Protein AF-A0A7D9L9E9-F1 (afdb_monomer_lite)

Organism: Paramuricea clavata (NCBI:txid317549)

pLDDT: mean 71.57, std 21.36, range [21.66, 96.88]

Secondary structure (DSSP, 8-state):
------HHHHHHHHHHHHHS--S--S--SSSHHHHTTTS--S-HHHHHHHTT----TT--SSS-HHHHHHHHHHHHHHHHHHHHHHHHHHHS-THHHHHHHHT-S-EEEEEEE-SS--B-TT-EEEEEPP---TTEEEPTT--EEEEEEEES-TTEEEPSSHHHHT-SEEEEEETTEEEEEESSHHHHHHHHHTTS-HHHHHTTTTTT---HHHHHHHTT-TT----HHHHHHHHHHTTEEEEE--HHHHTT--B-TTT-SSPEEEEEEPPPHHHHEEE-TT-----EEEEEEEEEEEEEE-HHHHHHHHHHHHS------------------TT------------S----------PPPTT--

Structure (mmCIF, N/CA/C/O backbone):
data_AF-A0A7D9L9E9-F1
#
_entry.id   AF-A0A7D9L9E9-F1
#
loop_
_atom_site.group_PDB
_atom_site.id
_atom_site.type_symbol
_atom_site.label_atom_id
_atom_site.label_alt_id
_atom_site.label_comp_id
_atom_site.label_asym_id
_atom_site.label_entity_id
_atom_site.label_seq_id
_atom_site.pdbx_PDB_ins_code
_atom_site.Cartn_x
_atom_site.Cartn_y
_atom_site.Cartn_z
_atom_site.occupancy
_atom_site.B_iso_or_equiv
_atom_site.auth_seq_id
_atom_site.auth_comp_id
_atom_site.auth_asym_id
_atom_site.auth_atom_id
_atom_site.pdbx_PDB_model_num
ATOM 1 N N . LEU A 1 1 ? -0.173 -15.122 -20.958 1.00 22.83 1 LEU A N 1
ATOM 2 C CA . LEU A 1 1 ? -1.424 -15.001 -21.735 1.00 22.83 1 LEU A CA 1
ATOM 3 C C . LEU A 1 1 ? -1.889 -13.559 -21.609 1.00 22.83 1 LEU A C 1
ATOM 5 O O . LEU A 1 1 ? -2.293 -13.170 -20.525 1.00 22.83 1 LEU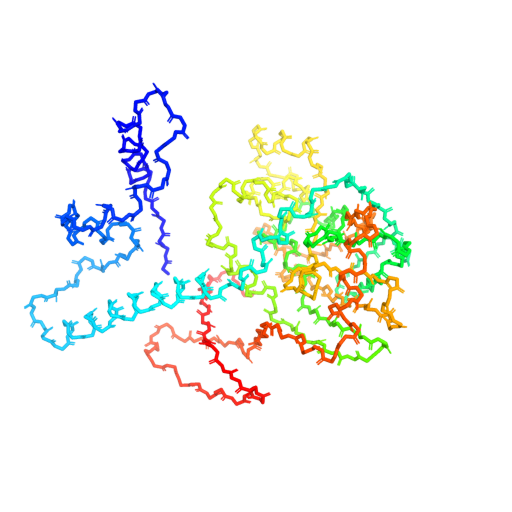 A O 1
ATOM 9 N N . ASN A 1 2 ? -1.720 -12.753 -22.660 1.00 21.66 2 ASN A N 1
ATOM 10 C CA . ASN A 1 2 ? -2.318 -11.419 -22.719 1.00 21.66 2 ASN A CA 1
ATOM 11 C C . ASN A 1 2 ? -3.727 -11.590 -23.271 1.00 21.66 2 ASN A C 1
ATOM 13 O O . ASN A 1 2 ? -3.889 -11.818 -24.467 1.00 21.66 2 ASN A O 1
ATOM 17 N N . ILE A 1 3 ? -4.718 -11.527 -22.392 1.00 27.08 3 ILE A N 1
ATOM 18 C CA . ILE A 1 3 ? -6.115 -11.401 -22.784 1.00 27.08 3 ILE A CA 1
ATOM 19 C C . ILE A 1 3 ? -6.435 -9.920 -22.623 1.00 27.08 3 ILE A C 1
ATOM 21 O O . ILE A 1 3 ? -6.492 -9.401 -21.513 1.00 27.08 3 ILE A O 1
ATOM 25 N N . THR A 1 4 ? -6.558 -9.216 -23.740 1.00 29.12 4 THR A N 1
ATOM 26 C CA . THR A 1 4 ? -7.035 -7.833 -23.764 1.00 29.12 4 THR A CA 1
ATOM 27 C C . THR A 1 4 ? -8.226 -7.817 -24.713 1.00 29.12 4 THR A C 1
ATOM 29 O O . THR A 1 4 ? -8.035 -8.131 -25.891 1.00 29.12 4 THR A O 1
ATOM 32 N N . PRO A 1 5 ? -9.450 -7.525 -24.238 1.00 32.69 5 PRO A N 1
ATOM 33 C CA . PRO A 1 5 ? -10.598 -7.351 -25.117 1.00 32.69 5 PRO A CA 1
ATOM 34 C C . PRO A 1 5 ? -10.283 -6.252 -26.132 1.00 32.69 5 PRO A C 1
ATOM 36 O O . PRO A 1 5 ? -9.789 -5.186 -25.762 1.00 32.69 5 PRO A O 1
ATOM 39 N N . THR A 1 6 ? -10.522 -6.515 -27.414 1.00 38.59 6 THR A N 1
ATOM 40 C CA . THR A 1 6 ? -10.334 -5.506 -28.458 1.00 38.59 6 THR A CA 1
ATOM 41 C C . THR A 1 6 ? -11.375 -4.395 -28.293 1.00 38.59 6 THR A C 1
ATOM 43 O O . THR A 1 6 ? -12.481 -4.623 -27.802 1.00 38.59 6 THR A O 1
ATOM 46 N N . GLU A 1 7 ? -11.044 -3.180 -28.731 1.00 40.66 7 GLU A N 1
ATOM 47 C CA . GLU A 1 7 ? -11.972 -2.035 -28.724 1.00 40.66 7 GLU A CA 1
ATOM 48 C C . GLU A 1 7 ? -13.270 -2.313 -29.506 1.00 40.66 7 GLU A C 1
ATOM 50 O O . GLU A 1 7 ? -14.323 -1.754 -29.216 1.00 40.66 7 GLU A O 1
ATOM 55 N N . GLU A 1 8 ? -13.233 -3.240 -30.463 1.00 40.47 8 GLU A N 1
ATOM 56 C CA . GLU A 1 8 ? -14.412 -3.702 -31.197 1.00 40.47 8 GLU A CA 1
ATOM 57 C C . GLU A 1 8 ? -15.397 -4.477 -30.299 1.00 40.47 8 GLU A C 1
ATOM 59 O O . GLU A 1 8 ? -16.605 -4.257 -30.382 1.00 40.47 8 GLU A O 1
ATOM 64 N N . HIS A 1 9 ? -14.899 -5.302 -29.369 1.00 40.25 9 HIS A N 1
ATOM 65 C CA . HIS A 1 9 ? -15.736 -6.026 -28.403 1.00 40.25 9 HIS A CA 1
ATOM 66 C C . HIS A 1 9 ? -16.359 -5.083 -27.364 1.00 40.25 9 HIS A C 1
ATOM 68 O O . HIS A 1 9 ? -17.524 -5.244 -26.999 1.00 40.25 9 HIS A O 1
ATOM 74 N N . LYS A 1 10 ? -15.617 -4.053 -26.939 1.00 41.09 10 LYS A N 1
ATOM 75 C CA . LYS A 1 10 ? -16.110 -3.035 -25.998 1.00 41.09 10 LYS A CA 1
ATOM 76 C C . LYS A 1 10 ? -17.219 -2.174 -26.609 1.00 41.09 10 LYS A C 1
ATOM 78 O O . LYS A 1 10 ? -18.253 -1.970 -25.980 1.00 41.09 10 LYS A O 1
ATOM 83 N N . ASN A 1 11 ? -17.043 -1.723 -27.852 1.00 41.34 11 ASN A N 1
ATOM 84 C CA . ASN A 1 11 ? -18.038 -0.893 -28.537 1.00 41.34 11 ASN A CA 1
ATOM 85 C C . ASN A 1 11 ? -19.335 -1.658 -28.839 1.00 41.34 11 ASN A C 1
ATOM 87 O O . ASN A 1 11 ? -20.419 -1.083 -28.772 1.00 41.34 11 ASN A O 1
ATOM 91 N N . LYS A 1 12 ? -19.242 -2.969 -29.096 1.00 41.38 12 LYS A N 1
ATOM 92 C CA . LYS A 1 12 ? -20.415 -3.829 -29.287 1.00 41.38 12 LYS A CA 1
ATOM 93 C C . LYS A 1 12 ? -21.208 -4.004 -27.986 1.00 41.38 12 LYS A C 1
ATOM 95 O O . LYS A 1 12 ? -22.426 -3.865 -28.006 1.00 41.38 12 LYS A O 1
ATOM 100 N N . PHE A 1 13 ? -20.527 -4.203 -26.853 1.00 36.38 13 PHE A N 1
ATOM 101 C CA . PHE A 1 13 ? -21.163 -4.275 -25.531 1.00 36.38 13 PHE A CA 1
ATOM 102 C C . PHE A 1 13 ? -21.892 -2.973 -25.160 1.00 36.38 13 PHE A C 1
ATOM 104 O O . PHE A 1 13 ? -23.037 -3.012 -24.725 1.00 36.38 13 PHE A O 1
ATOM 111 N N . ILE A 1 14 ? -21.268 -1.816 -25.406 1.00 39.66 14 ILE A N 1
ATOM 112 C CA . ILE A 1 14 ? -21.875 -0.503 -25.136 1.00 39.66 14 ILE A CA 1
ATOM 113 C C . ILE A 1 14 ? -23.108 -0.269 -26.022 1.00 39.66 14 ILE A C 1
ATOM 115 O O . ILE A 1 14 ? -24.147 0.133 -25.508 1.00 39.66 14 ILE A O 1
ATOM 119 N N . SER A 1 15 ? -23.050 -0.616 -27.316 1.00 39.88 15 SER A N 1
ATOM 120 C CA . SER A 1 15 ? -24.204 -0.462 -28.220 1.00 39.88 15 SER A CA 1
ATOM 121 C C . SER A 1 15 ? -25.424 -1.302 -27.816 1.00 39.88 15 SER A C 1
ATOM 123 O O . SER A 1 15 ? -26.553 -0.857 -27.981 1.00 39.88 15 SER A O 1
ATOM 125 N N . ILE A 1 16 ? -25.198 -2.483 -27.227 1.00 39.06 16 ILE A N 1
ATOM 126 C CA . ILE A 1 16 ? -26.263 -3.387 -26.763 1.00 39.06 16 ILE A CA 1
ATOM 127 C C . ILE A 1 16 ? -26.924 -2.848 -25.487 1.00 39.06 16 ILE A C 1
ATOM 129 O O . ILE A 1 16 ? -28.130 -2.980 -25.308 1.00 39.06 16 ILE A O 1
ATOM 133 N N . VAL A 1 17 ? -26.147 -2.211 -24.608 1.00 36.44 17 VAL A N 1
ATOM 134 C CA . VAL A 1 17 ? -26.660 -1.600 -23.372 1.00 36.44 17 VAL A CA 1
ATOM 135 C C . VAL A 1 17 ? -27.418 -0.298 -23.661 1.00 36.44 17 VAL A C 1
ATOM 137 O O . VAL A 1 17 ? -28.376 0.021 -22.961 1.00 36.44 17 VAL A O 1
ATOM 140 N N . GLU A 1 18 ? -27.024 0.445 -24.696 1.00 36.78 18 GLU A N 1
ATOM 141 C CA . GLU A 1 18 ? -27.643 1.726 -25.057 1.00 36.78 18 GLU A CA 1
ATOM 142 C C . GLU A 1 18 ? -28.913 1.584 -25.924 1.00 36.78 18 GLU A C 1
ATOM 144 O O . GLU A 1 18 ? -29.765 2.471 -25.875 1.00 36.78 18 GLU A O 1
ATOM 149 N N . GLU A 1 19 ? -29.100 0.484 -26.669 1.00 38.19 19 GLU A N 1
ATOM 150 C CA . GLU A 1 19 ? -30.317 0.262 -27.479 1.00 38.19 19 GLU A CA 1
ATOM 151 C C . GLU A 1 19 ? -31.561 -0.175 -26.671 1.00 38.19 19 GLU A C 1
ATOM 153 O O . GLU A 1 19 ? -32.677 0.007 -27.160 1.00 38.19 19 GLU A O 1
ATOM 158 N N . GLU A 1 20 ? -31.424 -0.688 -25.438 1.00 40.06 20 GLU A N 1
ATOM 159 C CA . GLU A 1 20 ? -32.556 -1.259 -24.671 1.00 40.06 20 GLU A CA 1
ATOM 160 C C . GLU A 1 20 ? -32.952 -0.513 -23.380 1.00 40.06 20 GLU A C 1
ATOM 162 O O . GLU A 1 20 ? -33.789 -1.000 -22.619 1.00 40.06 20 GLU A O 1
ATOM 167 N N . ILE A 1 21 ? -32.445 0.702 -23.136 1.00 35.12 21 ILE A N 1
ATOM 168 C CA . ILE A 1 21 ? -32.918 1.549 -22.025 1.00 35.12 21 ILE A CA 1
ATOM 169 C C . ILE A 1 21 ? -33.761 2.703 -22.593 1.00 35.12 21 ILE A C 1
ATOM 171 O O . ILE A 1 21 ? -33.203 3.730 -22.982 1.00 35.12 21 ILE A O 1
ATOM 175 N N . PRO A 1 22 ? -35.107 2.611 -22.637 1.00 33.09 22 PRO A N 1
ATOM 176 C CA . PRO A 1 22 ? -35.915 3.782 -22.922 1.00 33.09 22 PRO A CA 1
ATOM 177 C C . PRO A 1 22 ? -35.809 4.747 -21.740 1.00 33.09 22 PRO A C 1
ATOM 179 O O . PRO A 1 22 ? -36.008 4.367 -20.584 1.00 33.09 22 PRO A O 1
ATOM 182 N N . GLU A 1 23 ? -35.509 6.010 -22.037 1.00 43.69 23 GLU A N 1
ATOM 183 C CA . GLU A 1 23 ? -35.451 7.082 -21.049 1.00 43.69 23 GLU A CA 1
ATOM 184 C C . GLU A 1 23 ? -36.744 7.146 -20.216 1.00 43.69 23 GLU A C 1
ATOM 186 O O . GLU A 1 23 ? -37.818 7.498 -20.706 1.00 43.69 23 GLU A O 1
ATOM 191 N N . GLY A 1 24 ? -36.604 6.864 -18.918 1.00 39.44 24 GLY A N 1
ATOM 192 C CA . GLY A 1 24 ? -37.518 7.328 -17.879 1.00 39.44 24 GLY A CA 1
ATOM 193 C C . GLY A 1 24 ? -38.499 6.301 -17.314 1.00 39.44 24 GLY A C 1
ATOM 194 O O . GLY A 1 24 ? -39.686 6.376 -17.610 1.00 39.44 24 GLY A O 1
ATOM 195 N N . ASN A 1 25 ? -38.049 5.458 -16.373 1.00 31.67 25 ASN A N 1
ATOM 196 C CA . ASN A 1 25 ? -38.798 5.162 -15.136 1.00 31.67 25 ASN A CA 1
ATOM 197 C C . ASN A 1 25 ? -37.912 4.418 -14.101 1.00 31.67 25 ASN A C 1
ATOM 199 O O . ASN A 1 25 ? -37.364 3.379 -14.454 1.00 31.67 25 ASN A O 1
ATOM 203 N N . PRO A 1 26 ? -37.776 4.848 -12.828 1.00 35.62 26 PRO A N 1
ATOM 204 C CA . PRO A 1 26 ? -36.846 4.226 -11.876 1.00 35.62 26 PRO A CA 1
ATOM 205 C C . PRO A 1 26 ? -37.403 3.019 -11.088 1.00 35.62 26 PRO A C 1
ATOM 207 O O . PRO A 1 26 ? -36.856 2.696 -10.039 1.00 35.62 26 PRO A O 1
ATOM 210 N N . SER A 1 27 ? -38.484 2.352 -11.519 1.00 34.00 27 SER A N 1
ATOM 211 C CA . SER A 1 27 ? -39.157 1.330 -10.684 1.00 34.00 27 SER A CA 1
ATOM 212 C C . SER A 1 27 ? -39.202 -0.101 -11.244 1.00 34.00 27 SER A C 1
ATOM 214 O O . SER A 1 27 ? -40.107 -0.848 -10.884 1.00 34.00 27 SER A O 1
ATOM 216 N N . ILE A 1 28 ? -38.267 -0.506 -12.107 1.00 32.09 28 ILE A N 1
ATOM 217 C CA . ILE A 1 28 ? -38.209 -1.887 -12.641 1.00 32.09 28 ILE A CA 1
ATOM 218 C C . ILE A 1 28 ? -36.830 -2.512 -12.364 1.00 32.09 28 ILE A C 1
ATOM 220 O O . ILE A 1 28 ? -36.206 -3.084 -13.246 1.00 32.09 28 ILE A O 1
ATOM 224 N N . HIS A 1 29 ? -36.309 -2.363 -11.143 1.00 35.66 29 HIS A N 1
ATOM 225 C CA . HIS A 1 29 ? -35.020 -2.968 -10.774 1.00 35.66 29 HIS A CA 1
ATOM 226 C C . HIS A 1 29 ? -35.124 -4.354 -10.122 1.00 35.66 29 HIS A C 1
ATOM 228 O O . HIS A 1 29 ? -34.104 -5.031 -10.042 1.00 35.66 29 HIS A O 1
ATOM 234 N N . ASP A 1 30 ? -36.326 -4.811 -9.758 1.00 33.22 30 ASP A N 1
ATOM 235 C CA . ASP A 1 30 ? -36.494 -6.092 -9.052 1.00 33.22 30 ASP A CA 1
ATOM 236 C C . ASP A 1 30 ? -36.901 -7.275 -9.951 1.00 33.22 30 ASP A C 1
ATOM 238 O O . ASP A 1 30 ? -36.795 -8.412 -9.510 1.00 33.22 30 ASP A O 1
ATOM 242 N N . ASP A 1 31 ? -37.277 -7.052 -11.217 1.00 32.47 31 ASP A N 1
ATOM 243 C CA . ASP A 1 31 ? -37.756 -8.131 -12.111 1.00 32.47 31 ASP A CA 1
ATOM 244 C C . ASP A 1 31 ? -36.809 -8.457 -13.289 1.00 32.47 31 ASP A C 1
ATOM 246 O O . ASP A 1 31 ? -37.092 -9.350 -14.082 1.00 32.47 31 ASP A O 1
ATOM 250 N N . ILE A 1 32 ? -35.661 -7.777 -13.430 1.00 32.59 32 ILE A N 1
ATOM 251 C CA . ILE A 1 32 ? -34.738 -8.005 -14.567 1.00 32.59 32 ILE A CA 1
ATOM 252 C C . ILE A 1 32 ? -33.708 -9.115 -14.275 1.00 32.59 32 ILE A C 1
ATOM 254 O O . ILE A 1 32 ? -33.142 -9.683 -15.207 1.00 32.59 32 ILE A O 1
ATOM 258 N N . SER A 1 33 ? -33.465 -9.481 -13.010 1.00 37.69 33 SER A N 1
ATOM 259 C CA . SER A 1 33 ? -32.403 -10.448 -12.678 1.00 37.69 33 SER A CA 1
ATOM 260 C C . SER A 1 33 ? -32.780 -11.913 -12.939 1.00 37.69 33 SER A C 1
ATOM 262 O O . SER A 1 33 ? -31.889 -12.705 -13.248 1.00 37.69 33 SER A O 1
ATOM 264 N N . ASP A 1 34 ? -34.069 -12.267 -12.895 1.00 31.95 34 ASP A N 1
ATOM 265 C CA . ASP A 1 34 ? -34.524 -13.657 -13.064 1.00 31.95 34 ASP A CA 1
ATOM 266 C C . ASP A 1 34 ? -34.858 -14.028 -14.526 1.00 31.95 34 ASP A C 1
ATOM 268 O O . ASP A 1 34 ? -34.713 -15.192 -14.912 1.00 31.95 34 ASP A O 1
ATOM 272 N N . ASP A 1 35 ? -35.217 -13.058 -15.375 1.00 31.83 35 ASP A N 1
ATOM 273 C CA . ASP A 1 35 ? -35.572 -13.309 -16.784 1.00 31.83 35 ASP A CA 1
ATOM 274 C C . ASP A 1 35 ? -34.375 -13.220 -17.755 1.00 31.83 35 ASP A C 1
ATOM 276 O O . ASP A 1 35 ? -34.460 -13.688 -18.893 1.00 31.83 35 ASP A O 1
ATOM 280 N N . PHE A 1 36 ? -33.221 -12.693 -17.320 1.00 33.38 36 PHE A N 1
ATOM 281 C CA . PHE A 1 36 ? -32.058 -12.466 -18.195 1.00 33.38 36 PHE A CA 1
ATOM 282 C C . PHE A 1 36 ? -31.354 -13.756 -18.663 1.00 33.38 36 PHE A C 1
ATOM 284 O O . PHE A 1 36 ? -30.672 -13.747 -19.686 1.00 33.38 36 PHE A O 1
ATOM 291 N N . TYR A 1 37 ? -31.525 -14.876 -17.948 1.00 38.75 37 TYR A N 1
ATOM 292 C CA . TYR A 1 37 ? -30.784 -16.123 -18.210 1.00 38.75 37 TYR A CA 1
ATOM 293 C C . TYR A 1 37 ? -31.657 -17.333 -18.565 1.00 38.75 37 TYR A C 1
ATOM 295 O O . TYR A 1 37 ? -31.124 -18.408 -18.846 1.00 38.75 37 TYR A O 1
ATOM 303 N N . ARG A 1 38 ? -32.991 -17.195 -18.559 1.00 31.75 38 ARG A N 1
ATOM 304 C CA . ARG A 1 38 ? -33.901 -18.341 -18.733 1.00 31.75 38 ARG A CA 1
ATOM 305 C C . ARG A 1 38 ? -34.268 -18.651 -20.183 1.00 31.75 38 ARG A C 1
ATOM 307 O O . ARG A 1 38 ? -34.546 -19.808 -20.493 1.00 31.75 38 ARG A O 1
ATOM 314 N N . ASP A 1 39 ? -34.197 -17.664 -21.067 1.00 31.22 39 ASP A N 1
ATOM 315 C CA . ASP A 1 39 ? -34.372 -17.863 -22.503 1.00 31.22 39 ASP A CA 1
ATOM 316 C C . ASP A 1 39 ? -32.993 -17.891 -23.159 1.00 31.22 39 ASP A C 1
ATOM 318 O O . ASP A 1 39 ? -32.276 -16.899 -23.096 1.00 31.22 39 ASP A O 1
ATOM 322 N N . GLY A 1 40 ? -32.608 -19.017 -23.770 1.00 37.94 40 GLY A N 1
ATOM 323 C CA . GLY A 1 40 ? -31.307 -19.246 -24.418 1.00 37.94 40 GLY A CA 1
ATOM 324 C C . GLY A 1 40 ? -30.972 -18.261 -25.547 1.00 37.94 40 GLY A C 1
ATOM 325 O O . GLY A 1 40 ? -31.017 -18.615 -26.722 1.00 37.94 40 GLY A O 1
ATOM 326 N N . LYS A 1 41 ? -30.638 -17.023 -25.176 1.00 36.53 41 LYS A N 1
ATOM 327 C CA . LYS A 1 41 ? -30.406 -15.875 -26.060 1.00 36.53 41 LYS A CA 1
ATOM 328 C C . LYS A 1 41 ? -28.932 -15.615 -26.366 1.00 36.53 41 LYS A C 1
ATOM 330 O O . LYS A 1 41 ? -28.651 -14.723 -27.155 1.00 36.53 41 LYS A O 1
ATOM 335 N N . PHE A 1 42 ? -28.019 -16.409 -25.807 1.00 35.22 42 PHE A N 1
ATOM 336 C CA . PHE A 1 42 ? -26.603 -16.383 -26.165 1.00 35.22 42 PHE A CA 1
ATOM 337 C C . PHE A 1 42 ? -26.173 -17.743 -26.704 1.00 35.22 42 PHE A C 1
ATOM 339 O O . PHE A 1 42 ? -26.426 -18.789 -26.105 1.00 35.22 42 PHE A O 1
ATOM 346 N N . THR A 1 43 ? -25.522 -17.723 -27.857 1.00 41.50 43 THR A N 1
ATOM 347 C CA . THR A 1 43 ? -24.843 -18.875 -28.436 1.00 41.50 43 THR A CA 1
ATOM 348 C C . THR A 1 43 ? -23.520 -19.123 -27.709 1.00 41.50 43 THR A C 1
ATOM 350 O O . THR A 1 43 ? -22.903 -18.210 -27.162 1.00 41.50 43 THR A O 1
ATOM 353 N N . GLU A 1 44 ? -23.041 -20.368 -27.727 1.00 40.06 44 GLU A N 1
ATOM 354 C CA . GLU A 1 44 ? -21.765 -20.776 -27.116 1.00 40.06 44 GLU A CA 1
ATOM 355 C C . GLU A 1 44 ? -20.579 -19.896 -27.566 1.00 40.06 44 GLU A C 1
ATOM 357 O O . GLU A 1 44 ? -19.638 -19.657 -26.813 1.00 40.06 44 GLU A O 1
ATOM 362 N N . GLN A 1 45 ? -20.645 -19.353 -28.784 1.00 41.34 45 GLN A N 1
ATOM 363 C CA . GLN A 1 45 ? -19.639 -18.457 -29.344 1.00 41.34 45 GLN A CA 1
ATOM 364 C C . GLN A 1 45 ? -19.645 -17.056 -28.707 1.00 41.34 45 GLN A C 1
ATOM 366 O O . GLN A 1 45 ? -18.582 -16.469 -28.527 1.00 41.34 45 GLN A O 1
ATOM 371 N N . GLU A 1 46 ? -20.806 -16.549 -28.296 1.00 41.22 46 GLU A N 1
ATOM 372 C CA . GLU A 1 46 ? -20.947 -15.236 -27.650 1.00 41.22 46 GLU A CA 1
ATOM 373 C C . GLU A 1 46 ? -20.464 -15.268 -26.196 1.00 41.22 46 GLU A C 1
ATOM 375 O O . GLU A 1 46 ? -19.848 -14.318 -25.718 1.00 41.22 46 GLU A O 1
ATOM 380 N N . VAL A 1 47 ? -20.637 -16.406 -25.517 1.00 40.91 47 VAL A N 1
ATOM 381 C CA . VAL A 1 47 ? -20.050 -16.638 -24.190 1.00 40.91 47 VAL A CA 1
ATOM 382 C C . VAL A 1 47 ? -18.522 -16.747 -24.291 1.00 40.91 47 VAL A C 1
ATOM 384 O O . VAL A 1 47 ? -17.810 -16.126 -23.504 1.00 40.91 47 VAL A O 1
ATOM 387 N N . ARG A 1 48 ? -17.988 -17.448 -25.305 1.00 40.72 48 ARG A N 1
ATOM 388 C CA . ARG A 1 48 ? -16.533 -17.567 -25.553 1.00 40.72 48 ARG A CA 1
ATOM 389 C C . ARG A 1 48 ? -15.843 -16.212 -25.766 1.00 40.72 48 ARG A C 1
ATOM 391 O O . ARG A 1 48 ? -14.703 -16.040 -25.334 1.00 40.72 48 ARG A O 1
ATOM 398 N N . GLU A 1 49 ? -16.521 -15.254 -26.396 1.00 42.34 49 GLU A N 1
ATOM 399 C CA . GLU A 1 49 ? -16.007 -13.893 -26.600 1.00 42.34 49 GLU A CA 1
ATOM 400 C C . GLU A 1 49 ? -16.041 -13.044 -25.315 1.00 42.34 49 GLU A C 1
ATOM 402 O O . GLU A 1 49 ? -15.139 -12.231 -25.101 1.00 42.34 49 GLU A O 1
ATOM 407 N N . LEU A 1 50 ? -17.013 -13.270 -24.421 1.00 36.91 50 LEU A N 1
ATOM 408 C CA . LEU A 1 50 ? -17.181 -12.507 -23.177 1.00 36.91 50 LEU A CA 1
ATOM 409 C C . LEU A 1 50 ? -16.153 -12.849 -22.085 1.00 36.91 50 LEU A C 1
ATOM 411 O O . LEU A 1 50 ? -15.717 -11.958 -21.361 1.00 36.91 50 LEU A O 1
ATOM 415 N N . VAL A 1 51 ? -15.741 -14.117 -21.963 1.00 37.19 51 VAL A N 1
ATOM 416 C CA . VAL A 1 51 ? -14.808 -14.566 -20.900 1.00 37.19 51 VAL A CA 1
ATOM 417 C C . VAL A 1 51 ? -13.331 -14.442 -21.319 1.00 37.19 51 VAL A C 1
ATOM 419 O O . VAL A 1 51 ? -12.419 -14.773 -20.565 1.00 37.19 51 VAL A O 1
ATOM 422 N N . GLY A 1 52 ? -13.053 -13.955 -22.534 1.00 35.88 52 GLY A N 1
ATOM 423 C CA . GLY A 1 52 ? -11.689 -13.683 -22.999 1.00 35.88 52 GLY A CA 1
ATOM 424 C C . GLY A 1 52 ? -10.797 -14.923 -23.165 1.00 35.88 52 GLY A C 1
ATOM 425 O O . GLY A 1 52 ? -9.584 -14.792 -23.338 1.00 35.88 52 GLY A O 1
ATOM 426 N N . ILE A 1 53 ? -11.358 -16.134 -23.157 1.00 37.38 53 ILE A N 1
ATOM 427 C CA . ILE A 1 53 ? -10.593 -17.361 -23.392 1.00 37.38 53 ILE A CA 1
ATOM 428 C C . ILE A 1 53 ? -10.248 -17.430 -24.881 1.00 37.38 53 ILE A C 1
ATOM 430 O O . ILE A 1 53 ? -11.056 -17.828 -25.716 1.00 37.38 53 ILE A O 1
ATOM 434 N N . THR A 1 54 ? -9.021 -17.049 -25.237 1.00 37.38 54 THR A N 1
ATOM 435 C CA . THR A 1 54 ? -8.520 -17.269 -26.597 1.00 37.38 54 THR A CA 1
ATOM 436 C C . THR A 1 54 ? -8.041 -18.710 -26.707 1.00 37.38 54 THR A C 1
ATOM 438 O O . THR A 1 54 ? -6.924 -19.046 -26.312 1.00 37.38 54 THR A O 1
ATOM 441 N N . VAL A 1 55 ? -8.898 -19.578 -27.236 1.00 38.97 55 VAL A N 1
ATOM 442 C CA . VAL A 1 55 ? -8.480 -20.910 -27.673 1.00 38.97 55 VAL A CA 1
ATOM 443 C C . VAL A 1 55 ? -7.535 -20.727 -28.878 1.00 38.97 55 VAL A C 1
ATOM 445 O O . VAL A 1 55 ? -7.867 -19.956 -29.785 1.00 38.97 55 VAL A O 1
ATOM 448 N N . PRO A 1 56 ? -6.340 -21.353 -28.909 1.00 37.41 56 PRO A N 1
ATOM 449 C CA . PRO A 1 56 ? -5.430 -21.249 -30.049 1.00 37.41 56 PRO A CA 1
ATOM 450 C C . PRO A 1 56 ? -6.150 -21.586 -31.362 1.00 37.41 56 PRO A C 1
ATOM 452 O O . PRO A 1 56 ? -6.943 -22.520 -31.403 1.00 37.41 56 PRO A O 1
ATOM 455 N N . LYS A 1 57 ? -5.856 -20.869 -32.455 1.00 40.75 57 LYS A N 1
ATOM 456 C CA . LYS A 1 57 ? -6.481 -21.117 -33.775 1.00 40.75 57 LYS A CA 1
ATOM 457 C C . LYS A 1 57 ? -6.269 -22.542 -34.311 1.00 40.75 57 LYS A C 1
ATOM 459 O O . LYS A 1 57 ? -6.989 -22.959 -35.210 1.00 40.75 57 LYS A O 1
ATOM 464 N N . ASP A 1 58 ? -5.322 -23.269 -33.727 1.00 41.97 58 ASP A N 1
ATOM 465 C CA . ASP A 1 58 ? -4.931 -24.624 -34.109 1.00 41.97 58 ASP A CA 1
ATOM 466 C C . ASP A 1 58 ? -5.520 -25.687 -33.155 1.00 41.97 58 ASP A C 1
ATOM 468 O O . ASP A 1 58 ? -5.144 -26.859 -33.202 1.00 41.97 58 ASP A O 1
ATOM 472 N N . PHE A 1 59 ? -6.410 -25.281 -32.243 1.00 41.59 59 PHE A N 1
ATOM 473 C CA . PHE A 1 59 ? -7.077 -26.167 -31.295 1.00 41.59 59 PHE A CA 1
ATOM 474 C C . PHE A 1 59 ? -8.273 -26.835 -31.982 1.00 41.59 59 PHE A C 1
ATOM 476 O O . PHE A 1 59 ? -9.398 -26.340 -31.971 1.00 41.59 59 PHE A O 1
ATOM 483 N N . ASP A 1 60 ? -7.999 -27.957 -32.636 1.00 48.44 60 ASP A N 1
ATOM 484 C CA . ASP A 1 60 ? -9.023 -28.789 -33.254 1.00 48.44 60 ASP A CA 1
ATOM 485 C C . ASP A 1 60 ? -9.796 -29.553 -32.169 1.00 48.44 60 ASP A C 1
ATOM 487 O O . ASP A 1 60 ? -9.320 -30.544 -31.612 1.00 48.44 60 ASP A O 1
ATOM 491 N N . THR A 1 61 ? -10.984 -29.054 -31.831 1.00 48.41 61 THR A N 1
ATOM 492 C CA . THR A 1 61 ? -11.902 -29.695 -30.885 1.00 48.41 61 THR A CA 1
ATOM 493 C C . THR A 1 61 ? -12.656 -30.871 -31.502 1.00 48.41 61 THR A C 1
ATOM 495 O O . THR A 1 61 ? -13.388 -31.535 -30.779 1.00 48.41 61 THR A O 1
ATOM 498 N N . GLU A 1 62 ? -12.538 -31.140 -32.807 1.00 48.75 62 GLU A N 1
ATOM 499 C CA . GLU A 1 62 ? -13.342 -32.166 -33.487 1.00 48.75 62 GLU A CA 1
ATOM 500 C C . GLU A 1 62 ? -12.639 -33.527 -33.607 1.00 48.75 62 GLU A C 1
ATOM 502 O O . GLU A 1 62 ? -13.320 -34.541 -33.767 1.00 48.75 62 GLU A O 1
ATOM 507 N N . SER A 1 63 ? -11.306 -33.593 -33.500 1.00 51.38 63 SER A N 1
ATOM 508 C CA . SER A 1 63 ? -10.543 -34.812 -33.823 1.00 51.38 63 SER A CA 1
ATOM 509 C C . SER A 1 63 ? -9.984 -35.609 -32.635 1.00 51.38 63 SER A C 1
ATOM 511 O O . SER A 1 63 ? -9.525 -36.735 -32.845 1.00 51.38 63 SER A O 1
ATOM 513 N N . ASP A 1 64 ? -10.050 -35.094 -31.399 1.00 55.88 64 ASP A N 1
ATOM 514 C CA . ASP A 1 64 ? -9.463 -35.742 -30.212 1.00 55.88 64 ASP A CA 1
ATOM 515 C C . ASP A 1 64 ? -10.447 -35.791 -29.015 1.00 55.88 64 ASP A C 1
ATOM 517 O O . ASP A 1 64 ? -10.639 -34.783 -28.326 1.00 55.88 64 ASP A O 1
ATOM 521 N N . PRO A 1 65 ? -11.079 -36.953 -28.747 1.00 59.16 65 PRO A N 1
ATOM 522 C CA . PRO A 1 65 ? -12.043 -37.131 -27.657 1.00 59.16 65 PRO A CA 1
ATOM 523 C C . PRO A 1 65 ? -11.471 -36.855 -26.258 1.00 59.16 65 PRO A C 1
ATOM 525 O O . PRO A 1 65 ? -12.179 -36.313 -25.414 1.00 59.16 65 PRO A O 1
ATOM 528 N N . GLU A 1 66 ? -10.190 -37.160 -26.016 1.00 50.94 66 GLU A N 1
ATOM 529 C CA . GLU A 1 66 ? -9.537 -36.896 -24.721 1.00 50.94 66 GLU A CA 1
ATOM 530 C C . GLU A 1 66 ? -9.428 -35.386 -24.459 1.00 50.94 66 GLU A C 1
ATOM 532 O O . GLU A 1 66 ? -9.556 -34.923 -23.326 1.00 50.94 66 GLU A O 1
ATOM 537 N N . ARG A 1 67 ? -9.253 -34.587 -25.518 1.00 48.88 67 ARG A N 1
ATOM 538 C CA . ARG A 1 67 ? -9.180 -33.122 -25.414 1.00 48.88 67 ARG A CA 1
ATOM 539 C C . ARG A 1 67 ? -10.545 -32.470 -25.240 1.00 48.88 67 ARG A C 1
ATOM 541 O O . ARG A 1 67 ? -10.620 -31.427 -24.594 1.00 48.88 67 ARG A O 1
ATOM 548 N N . GLN A 1 68 ? -11.609 -33.066 -25.783 1.00 49.91 68 GLN A N 1
ATOM 549 C CA . GLN A 1 68 ? -12.980 -32.613 -25.527 1.00 49.91 68 GLN A CA 1
ATOM 550 C C . GLN A 1 68 ? -13.357 -32.779 -24.054 1.00 49.91 68 GLN A C 1
ATOM 552 O O . GLN A 1 68 ? -13.998 -31.893 -23.493 1.00 49.91 68 GLN A O 1
ATOM 557 N N . ASP A 1 69 ? -12.933 -33.878 -23.429 1.00 56.00 69 ASP A N 1
ATOM 558 C CA . ASP A 1 69 ? -13.209 -34.125 -22.015 1.00 56.00 69 ASP A CA 1
ATOM 559 C C . ASP A 1 69 ? -12.419 -33.165 -21.109 1.00 56.00 69 ASP A C 1
ATOM 561 O O . ASP A 1 69 ? -13.018 -32.562 -20.223 1.00 56.00 69 ASP A O 1
ATOM 565 N N . ILE A 1 70 ? -11.138 -32.894 -21.402 1.00 47.88 70 ILE A N 1
ATOM 566 C CA . ILE A 1 70 ? -10.342 -31.878 -20.676 1.00 47.88 70 ILE A CA 1
ATOM 567 C C . ILE A 1 70 ? -10.963 -30.477 -20.809 1.00 47.88 70 ILE A C 1
ATOM 569 O O . ILE A 1 70 ? -10.988 -29.701 -19.855 1.00 47.88 70 ILE A O 1
ATOM 573 N N . PHE A 1 71 ? -11.460 -30.126 -21.998 1.00 45.44 71 PHE A N 1
ATOM 574 C CA . PHE A 1 71 ? -12.087 -28.826 -22.236 1.00 45.44 71 PHE A CA 1
ATOM 575 C C . PHE A 1 71 ? -13.448 -28.699 -21.537 1.00 45.44 71 PHE A C 1
ATOM 577 O O . PHE A 1 71 ? -13.758 -27.641 -20.992 1.00 45.44 71 PHE A O 1
ATOM 584 N N . ARG A 1 72 ? -14.241 -29.780 -21.504 1.00 54.28 72 ARG A N 1
ATOM 585 C CA . ARG A 1 72 ? -15.498 -29.843 -20.745 1.00 54.28 72 ARG A CA 1
ATOM 586 C C . ARG A 1 72 ? -15.242 -29.710 -19.245 1.00 54.28 72 ARG A C 1
ATOM 588 O O . ARG A 1 72 ? -15.911 -28.915 -18.600 1.00 54.28 72 ARG A O 1
ATOM 595 N N . GLU A 1 73 ? -14.239 -30.408 -18.721 1.00 52.16 73 GLU A N 1
ATOM 596 C CA . GLU A 1 73 ? -13.832 -30.323 -17.314 1.00 52.16 73 GLU A CA 1
ATOM 597 C C . GLU A 1 73 ? -13.360 -28.904 -16.951 1.00 52.16 73 GLU A C 1
ATOM 599 O O . GLU A 1 73 ? -13.724 -28.369 -15.908 1.00 52.16 73 GLU A O 1
ATOM 604 N N . ALA A 1 74 ? -12.621 -28.234 -17.842 1.00 44.69 74 ALA A N 1
ATOM 605 C CA . ALA A 1 74 ? -12.219 -26.842 -17.642 1.00 44.69 74 ALA A CA 1
ATOM 606 C C . ALA A 1 74 ? -13.413 -25.869 -17.605 1.00 44.69 74 ALA A C 1
ATOM 608 O O . ALA A 1 74 ? -13.402 -24.933 -16.807 1.00 44.69 74 ALA A O 1
ATOM 609 N N . LEU A 1 75 ? -14.436 -26.081 -18.442 1.00 47.69 75 LEU A N 1
ATOM 610 C CA . LEU A 1 75 ? -15.672 -25.292 -18.412 1.00 47.69 75 LEU A CA 1
ATOM 611 C C . LEU A 1 75 ? -16.481 -25.550 -17.137 1.00 47.69 75 LEU A C 1
ATOM 613 O O . LEU A 1 75 ? -16.908 -24.591 -16.505 1.00 47.69 75 LEU A O 1
ATOM 617 N N . GLU A 1 76 ? -16.606 -26.809 -16.710 1.00 57.59 76 GLU A N 1
ATOM 618 C CA . GLU A 1 76 ? -17.257 -27.165 -15.441 1.00 57.59 76 GLU A CA 1
ATOM 619 C C . GLU A 1 76 ? -16.556 -26.506 -14.244 1.00 57.59 76 GLU A C 1
ATOM 621 O O . GLU A 1 76 ? -17.220 -25.984 -13.354 1.00 57.59 76 GLU A O 1
ATOM 626 N N . ILE A 1 77 ? -15.219 -26.436 -14.245 1.00 50.00 77 ILE A N 1
ATOM 627 C CA . ILE A 1 77 ? -14.448 -25.722 -13.215 1.00 50.00 77 ILE A CA 1
ATOM 628 C C . ILE A 1 77 ? -14.728 -24.212 -13.245 1.00 50.00 77 ILE A C 1
ATOM 630 O O . ILE A 1 77 ? -14.805 -23.583 -12.190 1.00 50.00 77 ILE A O 1
ATOM 634 N N . VAL A 1 78 ? -14.857 -23.602 -14.427 1.00 44.25 78 VAL A N 1
ATOM 635 C CA . VAL A 1 78 ? -15.183 -22.170 -14.550 1.00 44.25 78 VAL A CA 1
ATOM 636 C C . VAL A 1 78 ? -16.595 -21.891 -14.043 1.00 44.25 78 VAL A C 1
ATOM 638 O O . VAL A 1 78 ? -16.762 -20.978 -13.237 1.00 44.25 78 VAL A O 1
ATOM 641 N N . ASP A 1 79 ? -17.578 -22.693 -14.449 1.00 49.25 79 ASP A N 1
ATOM 642 C CA . ASP A 1 79 ? -18.963 -22.570 -13.988 1.00 49.25 79 ASP A CA 1
ATOM 643 C C . ASP A 1 79 ? -19.055 -22.768 -12.471 1.00 49.25 79 ASP A C 1
ATOM 645 O O . ASP A 1 79 ? -19.696 -21.979 -11.778 1.00 49.25 79 ASP A O 1
ATOM 649 N N . GLN A 1 80 ? -18.323 -23.743 -11.929 1.00 51.69 80 GLN A N 1
ATOM 650 C CA . GLN A 1 80 ? -18.266 -23.985 -10.493 1.00 51.69 80 GLN A CA 1
ATOM 651 C C . GLN A 1 80 ? -17.594 -22.837 -9.731 1.00 51.69 80 GLN A C 1
ATOM 653 O O . GLN A 1 80 ? -18.103 -22.427 -8.696 1.00 51.69 80 GLN A O 1
ATOM 658 N N . ASN A 1 81 ? -16.520 -22.241 -10.258 1.00 45.00 81 ASN A N 1
ATOM 659 C CA . ASN A 1 81 ? -15.909 -21.049 -9.658 1.00 45.00 81 ASN A CA 1
ATOM 660 C C . ASN A 1 81 ? -16.847 -19.831 -9.696 1.00 45.00 81 ASN A C 1
ATOM 662 O O . ASN A 1 81 ? -16.823 -19.010 -8.781 1.00 45.00 81 ASN A O 1
ATOM 666 N N . ILE A 1 82 ? -17.660 -19.691 -10.748 1.00 45.47 82 ILE A N 1
ATOM 667 C CA . ILE A 1 82 ? -18.673 -18.632 -10.847 1.00 45.47 82 ILE A CA 1
ATOM 668 C C . ILE A 1 82 ? -19.780 -18.867 -9.817 1.00 45.47 82 ILE A C 1
ATOM 670 O O . ILE A 1 82 ? -20.198 -17.922 -9.149 1.00 45.47 82 ILE A O 1
ATOM 674 N N . ASP A 1 83 ? -20.243 -20.105 -9.666 1.00 49.06 83 ASP A N 1
ATOM 675 C CA . ASP A 1 83 ? -21.278 -20.454 -8.697 1.00 49.06 83 ASP A CA 1
ATOM 676 C C . ASP A 1 83 ? -20.772 -20.384 -7.249 1.00 49.06 83 ASP A C 1
ATOM 678 O O . ASP A 1 83 ? -21.505 -19.906 -6.384 1.00 49.06 83 ASP A O 1
ATOM 682 N N . ASP A 1 84 ? -19.511 -20.728 -6.990 1.00 46.50 84 ASP A N 1
ATOM 683 C CA . ASP A 1 84 ? -18.852 -20.533 -5.696 1.00 46.50 84 ASP A CA 1
ATOM 684 C C . ASP A 1 84 ? -18.668 -19.039 -5.395 1.00 46.50 84 ASP A C 1
ATOM 686 O O . ASP A 1 84 ? -18.960 -18.600 -4.286 1.00 46.50 84 ASP A O 1
ATOM 690 N N . ALA A 1 85 ? -18.285 -18.218 -6.381 1.00 42.56 85 ALA A N 1
ATOM 691 C CA . ALA A 1 85 ? -18.228 -16.764 -6.224 1.00 42.56 85 ALA A CA 1
ATOM 692 C C . ALA A 1 85 ? -19.621 -16.161 -5.972 1.00 42.56 85 ALA A C 1
ATOM 694 O O . ALA A 1 85 ? -19.770 -15.250 -5.158 1.00 42.56 85 ALA A O 1
ATOM 695 N N . ARG A 1 86 ? -20.666 -16.682 -6.630 1.00 41.97 86 ARG A N 1
ATOM 696 C CA . ARG A 1 86 ? -22.063 -16.310 -6.361 1.00 41.97 86 ARG A CA 1
ATOM 697 C C . ARG A 1 86 ? -22.486 -16.731 -4.963 1.00 41.97 86 ARG A C 1
ATOM 699 O O . ARG A 1 86 ? -23.151 -15.947 -4.298 1.00 41.97 86 ARG A O 1
ATOM 706 N N . LEU A 1 87 ? -22.114 -17.928 -4.514 1.00 40.47 87 LEU A N 1
ATOM 707 C CA . LEU A 1 87 ? -22.408 -18.417 -3.172 1.00 40.47 87 LEU A CA 1
ATOM 708 C C . LEU A 1 87 ? -21.667 -17.591 -2.119 1.00 40.47 87 LEU A C 1
ATOM 710 O O . LEU A 1 87 ? -22.304 -17.166 -1.170 1.00 40.47 87 LEU A O 1
ATOM 714 N N . GLU A 1 88 ? -20.392 -17.249 -2.318 1.00 43.78 88 GLU A N 1
ATOM 715 C CA . GLU A 1 88 ? -19.645 -16.337 -1.440 1.00 43.78 88 GLU A CA 1
ATOM 716 C C . GLU A 1 88 ? -20.278 -14.935 -1.399 1.00 43.78 88 GLU A C 1
ATOM 718 O O . GLU A 1 88 ? -20.365 -14.331 -0.331 1.00 43.78 88 GLU A O 1
ATOM 723 N N . MET A 1 89 ? -20.789 -14.423 -2.526 1.00 36.75 89 MET A N 1
ATOM 724 C CA . MET A 1 89 ? -21.536 -13.158 -2.553 1.00 36.75 89 MET A CA 1
ATOM 725 C C . MET A 1 89 ? -22.912 -13.256 -1.873 1.00 36.75 89 MET A C 1
ATOM 727 O O . MET A 1 89 ? -23.379 -12.260 -1.328 1.00 36.75 89 MET A O 1
ATOM 731 N N . ARG A 1 90 ? -23.553 -14.433 -1.881 1.00 39.38 90 ARG A N 1
ATOM 732 C CA . ARG A 1 90 ? -24.875 -14.690 -1.274 1.00 39.38 90 ARG A CA 1
ATOM 733 C C . ARG A 1 90 ? -24.798 -15.049 0.213 1.00 39.38 90 ARG A C 1
ATOM 735 O O . ARG A 1 90 ? -25.725 -14.761 0.958 1.00 39.38 90 ARG A O 1
ATOM 742 N N . GLU A 1 91 ? -23.708 -15.688 0.628 1.00 36.41 91 GLU A N 1
ATOM 743 C CA . GLU A 1 91 ? -23.361 -16.016 2.016 1.00 36.41 91 GLU A CA 1
ATOM 744 C C . GLU A 1 91 ? -22.598 -14.884 2.706 1.00 36.41 91 GLU A C 1
ATOM 746 O O . GLU A 1 91 ? -22.355 -14.943 3.916 1.00 36.41 91 GLU A O 1
ATOM 751 N N . ARG A 1 92 ? -22.259 -13.826 1.959 1.00 37.25 92 ARG A N 1
ATOM 752 C CA . ARG A 1 92 ? -21.830 -12.551 2.516 1.00 37.25 92 ARG A CA 1
ATOM 753 C C . ARG A 1 92 ? -22.876 -12.153 3.559 1.00 37.25 92 ARG A C 1
ATOM 755 O O . ARG A 1 92 ? -24.047 -12.000 3.213 1.00 37.25 92 ARG A O 1
ATOM 762 N N . PRO A 1 93 ? -22.516 -12.096 4.852 1.00 36.53 93 PRO A N 1
ATOM 763 C CA . PRO A 1 93 ? -23.518 -12.055 5.901 1.00 36.53 93 PRO A CA 1
ATOM 764 C C . PRO A 1 93 ? -24.376 -10.810 5.694 1.00 36.53 93 PRO A C 1
ATOM 766 O O . PRO A 1 93 ? -23.809 -9.725 5.592 1.00 36.53 93 PRO A O 1
ATOM 769 N N . GLU A 1 94 ? -25.709 -10.943 5.709 1.00 36.91 94 GLU A N 1
ATOM 770 C CA . GLU A 1 94 ? -26.709 -9.851 5.599 1.00 36.91 94 GLU A CA 1
ATOM 771 C C . GLU A 1 94 ? -26.409 -8.638 6.508 1.00 36.91 94 GLU A C 1
ATOM 773 O O . GLU A 1 94 ? -26.941 -7.542 6.345 1.00 36.91 94 GLU A O 1
ATOM 778 N N . SER A 1 95 ? -25.513 -8.818 7.477 1.00 44.88 95 SER A N 1
ATOM 779 C CA . SER A 1 95 ? -24.942 -7.746 8.269 1.00 44.88 95 SER A CA 1
ATOM 780 C C . SER A 1 95 ? -24.094 -6.739 7.461 1.00 44.88 95 SER A C 1
ATOM 782 O O . SER A 1 95 ? -24.207 -5.554 7.747 1.00 44.88 95 SER A O 1
ATOM 784 N N . GLU A 1 96 ? -23.309 -7.125 6.441 1.00 41.38 96 GLU A N 1
ATOM 785 C CA . GLU A 1 96 ? -22.429 -6.209 5.677 1.00 41.38 96 GLU A CA 1
ATOM 786 C C . GLU A 1 96 ? -23.186 -5.158 4.846 1.00 41.38 96 GLU A C 1
ATOM 788 O O . GLU A 1 96 ? -22.793 -3.990 4.859 1.00 41.38 96 GLU A O 1
ATOM 793 N N . GLU A 1 97 ? -24.299 -5.513 4.195 1.00 36.06 97 GLU A N 1
ATOM 794 C CA . GLU A 1 97 ? -25.123 -4.535 3.461 1.00 36.06 97 GLU A CA 1
ATOM 795 C C . GLU A 1 97 ? -25.821 -3.544 4.408 1.00 36.06 97 GLU A C 1
ATOM 797 O O . GLU A 1 97 ? -25.820 -2.337 4.153 1.00 36.06 97 GLU A O 1
ATOM 802 N N . GLY A 1 98 ? -26.311 -4.013 5.563 1.00 41.06 98 GLY A N 1
ATOM 803 C CA . GLY A 1 98 ? -26.805 -3.136 6.630 1.00 41.06 98 GLY A CA 1
ATOM 804 C C . GLY A 1 98 ? -25.707 -2.242 7.230 1.00 41.06 98 GLY A C 1
ATOM 805 O O . GLY A 1 98 ? -25.946 -1.066 7.516 1.00 41.06 98 GLY A O 1
ATOM 806 N N . TYR A 1 99 ? -24.478 -2.755 7.368 1.00 47.31 99 TYR A N 1
ATOM 807 C CA . TYR A 1 99 ? -23.328 -2.013 7.900 1.00 47.31 99 TYR A CA 1
ATOM 808 C C . TYR A 1 99 ? -22.872 -0.875 6.979 1.00 47.31 99 TYR A C 1
ATOM 810 O O . TYR A 1 99 ? -22.531 0.201 7.475 1.00 47.31 99 TYR A O 1
ATOM 818 N N . LEU A 1 100 ? -22.891 -1.064 5.655 1.00 46.81 100 LEU A N 1
ATOM 819 C CA . LEU A 1 100 ? -22.520 -0.014 4.699 1.00 46.81 100 LEU A CA 1
ATOM 820 C C . LEU A 1 100 ? -23.529 1.144 4.696 1.00 46.81 100 LEU A C 1
ATOM 822 O O . LEU A 1 100 ? -23.119 2.306 4.650 1.00 46.81 100 LEU A O 1
ATOM 826 N N . THR A 1 101 ? -24.829 0.856 4.844 1.00 47.75 101 THR A N 1
ATOM 827 C CA . THR A 1 101 ? -25.852 1.903 5.015 1.00 47.75 101 THR A CA 1
ATOM 828 C C . THR A 1 101 ? -25.729 2.675 6.331 1.00 47.75 101 THR A C 1
ATOM 830 O O . THR A 1 101 ? -26.166 3.818 6.403 1.00 47.75 101 THR A O 1
ATOM 833 N N . GLU A 1 102 ? -25.099 2.111 7.365 1.00 55.25 102 GLU A N 1
ATOM 834 C CA . GLU A 1 102 ? -24.896 2.781 8.658 1.00 55.25 102 GLU A CA 1
ATOM 835 C C . GLU A 1 102 ? -23.631 3.650 8.727 1.00 55.25 102 GLU A C 1
ATOM 837 O O . GLU A 1 102 ? -23.498 4.470 9.639 1.00 55.25 102 GLU A O 1
ATOM 842 N N . LEU A 1 103 ? -22.726 3.546 7.746 1.00 61.94 103 LEU A N 1
ATOM 843 C CA . LEU A 1 103 ? -21.590 4.466 7.578 1.00 61.94 103 LEU A CA 1
ATOM 844 C C . LEU A 1 103 ? -22.019 5.855 7.061 1.00 61.94 103 LEU A C 1
ATOM 846 O O . LEU A 1 103 ? -21.171 6.695 6.741 1.00 61.94 103 LEU A O 1
ATOM 850 N N . THR A 1 104 ? -23.326 6.129 6.996 1.00 60.38 104 THR A N 1
ATOM 851 C CA . THR A 1 104 ? -23.877 7.465 6.770 1.00 60.38 104 THR A CA 1
ATOM 852 C C . THR A 1 104 ? -23.622 8.338 7.998 1.00 60.38 104 THR A C 1
ATOM 854 O O . THR A 1 104 ? -24.353 8.312 8.988 1.00 60.38 104 THR A O 1
ATOM 857 N N . GLY A 1 105 ? -22.557 9.125 7.945 1.00 67.62 105 GLY A N 1
ATOM 858 C CA . GLY A 1 105 ? -22.210 10.104 8.963 1.00 67.62 105 GLY A CA 1
ATOM 859 C C . GLY A 1 105 ? -21.227 11.123 8.407 1.00 67.62 105 GLY A C 1
ATOM 860 O O . GLY A 1 105 ? -20.592 10.887 7.379 1.00 67.62 105 GLY A O 1
ATOM 861 N N . ASN A 1 106 ? -21.099 12.266 9.082 1.00 80.88 106 ASN A N 1
ATOM 862 C CA . ASN A 1 106 ? -20.095 13.259 8.714 1.00 80.88 106 ASN A CA 1
ATOM 863 C C . ASN A 1 106 ? -18.703 12.658 8.920 1.00 80.88 106 ASN A C 1
ATOM 865 O O . ASN A 1 106 ? -18.290 12.388 10.050 1.00 80.88 106 ASN A O 1
ATOM 869 N N . ARG A 1 107 ? -17.994 12.443 7.813 1.00 89.19 107 ARG A N 1
ATOM 870 C CA . ARG A 1 107 ? -16.629 11.926 7.820 1.00 89.19 107 ARG A CA 1
ATOM 871 C C . ARG A 1 107 ? -15.661 13.069 8.066 1.00 89.19 107 ARG A C 1
ATOM 873 O O . ARG A 1 107 ? -15.721 14.102 7.402 1.00 89.19 107 ARG A O 1
ATOM 880 N N . THR A 1 108 ? -14.764 12.870 9.019 1.00 90.94 108 THR A N 1
ATOM 881 C CA . THR A 1 108 ? -13.653 13.783 9.274 1.00 90.94 108 THR A CA 1
ATOM 882 C C . THR A 1 108 ? -12.379 13.143 8.756 1.00 90.94 108 THR A C 1
ATOM 884 O O . THR A 1 108 ? -12.007 12.065 9.217 1.00 90.94 108 THR A O 1
ATOM 887 N N . ARG A 1 109 ? -11.721 13.805 7.803 1.00 94.12 109 ARG A N 1
ATOM 888 C CA . ARG A 1 109 ? -10.401 13.414 7.303 1.00 94.12 109 ARG A CA 1
ATOM 889 C C . ARG A 1 109 ? -9.323 13.931 8.249 1.00 94.12 109 ARG A C 1
ATOM 891 O O . ARG A 1 109 ? -9.330 15.108 8.609 1.00 94.12 109 ARG A O 1
ATOM 898 N N . HIS A 1 110 ? -8.387 13.063 8.603 1.00 93.50 110 HIS A N 1
ATOM 899 C CA . HIS A 1 110 ? -7.243 13.371 9.454 1.00 93.50 110 HIS A CA 1
ATOM 900 C C . HIS A 1 110 ? -5.943 13.125 8.701 1.00 93.50 110 HIS A C 1
ATOM 902 O O . HIS A 1 110 ? -5.842 12.187 7.912 1.00 93.50 110 HIS A O 1
ATOM 908 N N . LEU A 1 111 ? -4.947 13.962 8.982 1.00 94.06 111 LEU A N 1
ATOM 909 C CA . LEU A 1 111 ? -3.583 13.836 8.480 1.00 94.06 111 LEU A CA 1
ATOM 910 C C . LEU A 1 111 ? -2.630 13.947 9.669 1.00 94.06 111 LEU A C 1
ATOM 912 O O . LEU A 1 111 ? -2.641 14.950 10.385 1.00 94.06 111 LEU A O 1
ATOM 916 N N . ILE A 1 112 ? -1.828 12.911 9.898 1.00 93.56 112 ILE A N 1
ATOM 917 C CA . ILE A 1 112 ? -0.818 12.882 10.957 1.00 93.56 112 ILE A CA 1
ATOM 918 C C . ILE A 1 112 ? 0.555 12.793 10.306 1.00 93.56 112 ILE A C 1
ATOM 920 O O . ILE A 1 112 ? 0.913 11.762 9.747 1.00 93.56 112 ILE A O 1
ATOM 924 N N . THR A 1 113 ? 1.350 13.853 10.408 1.00 93.50 113 THR A N 1
ATOM 925 C CA . THR A 1 113 ? 2.740 13.835 9.941 1.00 93.50 113 THR A CA 1
ATOM 926 C C . THR A 1 113 ? 3.586 12.893 10.801 1.00 93.50 113 THR A C 1
ATOM 928 O O . THR A 1 113 ? 3.561 12.968 12.032 1.00 93.50 113 THR A O 1
ATOM 931 N N . PHE A 1 114 ? 4.353 12.015 10.156 1.00 89.38 114 PHE A N 1
ATOM 932 C CA . PHE A 1 114 ? 5.269 11.102 10.835 1.00 89.38 114 PHE A CA 1
ATOM 933 C C . PHE A 1 114 ? 6.486 11.828 11.411 1.00 89.38 114 PHE A C 1
ATOM 935 O O . PHE A 1 114 ? 6.897 12.889 10.943 1.00 89.38 114 PHE A O 1
ATOM 942 N N . ASN A 1 115 ? 7.111 11.211 12.412 1.00 85.88 115 ASN A N 1
ATOM 943 C CA . ASN A 1 115 ? 8.438 11.589 12.880 1.00 85.88 115 ASN A CA 1
ATOM 944 C C . ASN A 1 115 ? 9.283 10.313 13.075 1.00 85.88 115 ASN A C 1
ATOM 946 O O . ASN A 1 115 ? 8.990 9.556 14.003 1.00 85.88 115 ASN A O 1
ATOM 950 N N . PRO A 1 116 ? 10.302 10.055 12.232 1.00 89.62 116 PRO A N 1
ATOM 951 C CA . PRO A 1 116 ? 10.758 10.890 11.115 1.00 89.62 116 PRO A CA 1
ATOM 952 C C . PRO A 1 116 ? 9.739 10.948 9.965 1.00 89.62 116 PRO A C 1
ATOM 954 O O . PRO A 1 116 ? 9.042 9.977 9.697 1.00 89.62 116 PRO A O 1
ATOM 957 N N . ASN A 1 117 ? 9.667 12.081 9.262 1.00 94.25 117 ASN A N 1
ATOM 958 C CA . ASN A 1 117 ? 8.750 12.290 8.130 1.00 94.25 117 ASN A CA 1
ATOM 959 C C . ASN A 1 117 ? 9.332 11.828 6.779 1.00 94.25 117 ASN A C 1
ATOM 961 O O . ASN A 1 117 ? 8.874 12.266 5.724 1.00 94.25 117 ASN A O 1
ATOM 965 N N . SER A 1 118 ? 10.368 10.992 6.804 1.00 95.88 118 SER A N 1
ATOM 966 C CA . SER A 1 118 ? 11.003 10.447 5.607 1.00 95.88 118 SER A CA 1
ATOM 967 C C . SER A 1 118 ? 11.455 9.009 5.831 1.00 95.88 118 SER A C 1
ATOM 969 O O . SER A 1 118 ? 11.695 8.612 6.971 1.00 95.88 118 SER A O 1
ATOM 971 N N . ALA A 1 119 ? 11.546 8.245 4.742 1.00 96.81 119 ALA A N 1
ATOM 972 C CA . ALA A 1 119 ? 12.010 6.862 4.751 1.00 96.81 119 ALA A CA 1
ATOM 973 C C . ALA A 1 119 ? 12.788 6.519 3.473 1.00 96.81 119 ALA A C 1
ATOM 975 O O . ALA A 1 119 ? 12.542 7.079 2.399 1.00 96.81 119 ALA A O 1
ATOM 976 N N . LYS A 1 120 ? 13.730 5.584 3.589 1.00 96.12 120 LYS A N 1
ATOM 977 C CA . LYS A 1 120 ? 14.637 5.139 2.522 1.00 96.12 120 LYS A CA 1
ATOM 978 C C . LYS A 1 120 ? 14.463 3.648 2.191 1.00 96.12 120 LYS A C 1
ATOM 980 O O . LYS A 1 120 ? 13.876 2.905 2.977 1.00 96.12 120 LYS A O 1
ATOM 985 N N . PRO A 1 121 ? 14.982 3.180 1.040 1.00 96.00 121 PRO A N 1
ATOM 986 C CA . PRO A 1 121 ? 14.921 1.778 0.647 1.00 96.00 121 PRO A CA 1
ATOM 987 C C . PRO A 1 121 ? 15.456 0.850 1.743 1.00 96.00 121 PRO A C 1
ATOM 989 O O . PRO A 1 121 ? 16.539 1.077 2.285 1.00 96.00 121 PRO A O 1
ATOM 992 N N . GLY A 1 122 ? 14.714 -0.212 2.055 1.00 95.19 122 GLY A N 1
ATOM 993 C CA . GLY A 1 122 ? 15.069 -1.174 3.102 1.00 95.19 122 GLY A CA 1
ATOM 994 C C . GLY A 1 122 ? 14.739 -0.759 4.539 1.00 95.19 122 GLY A C 1
ATOM 995 O O . GLY A 1 122 ? 14.870 -1.597 5.428 1.00 95.19 122 GLY A O 1
ATOM 996 N N . GLU A 1 123 ? 14.314 0.483 4.789 1.00 96.88 123 GLU A N 1
ATOM 997 C CA . GLU A 1 123 ? 13.869 0.906 6.121 1.00 96.88 123 GLU A CA 1
ATOM 998 C C . GLU A 1 123 ? 12.471 0.364 6.455 1.00 96.88 123 GLU A C 1
ATOM 1000 O O . GLU A 1 123 ? 11.712 -0.070 5.584 1.00 96.88 123 GLU A O 1
ATOM 1005 N N . GLU A 1 124 ? 12.134 0.389 7.743 1.00 96.38 124 GLU A N 1
ATOM 1006 C CA . GLU A 1 124 ? 10.821 0.002 8.251 1.00 96.38 124 GLU A CA 1
ATOM 1007 C C . GLU A 1 124 ? 10.024 1.232 8.682 1.00 96.38 124 GLU A C 1
ATOM 1009 O O . GLU A 1 124 ? 10.519 2.084 9.423 1.00 96.38 124 GLU A O 1
ATOM 1014 N N . ILE A 1 125 ? 8.766 1.297 8.253 1.00 95.50 125 ILE A N 1
ATOM 1015 C CA . ILE A 1 125 ? 7.806 2.311 8.681 1.00 95.50 125 ILE A CA 1
ATOM 1016 C C . ILE A 1 125 ? 6.892 1.693 9.734 1.00 95.50 125 ILE A C 1
ATOM 1018 O O . ILE A 1 125 ? 6.238 0.679 9.487 1.00 95.50 125 ILE A O 1
ATOM 1022 N N . TYR A 1 126 ? 6.826 2.334 10.899 1.00 94.31 126 TYR A N 1
ATOM 1023 C CA . TYR A 1 126 ? 6.000 1.915 12.028 1.00 94.31 126 TYR A CA 1
ATOM 1024 C C . TYR A 1 126 ? 4.740 2.772 12.094 1.00 94.31 126 TYR A C 1
ATOM 1026 O O . TYR A 1 126 ? 4.789 3.931 12.503 1.00 94.31 126 TYR A O 1
ATOM 1034 N N . VAL A 1 127 ? 3.602 2.204 11.711 1.00 92.31 127 VAL A N 1
ATOM 1035 C CA . VAL A 1 127 ? 2.305 2.882 11.713 1.00 92.31 127 VAL A CA 1
ATOM 1036 C C . VAL A 1 127 ? 1.518 2.447 12.941 1.00 92.31 127 VAL A C 1
ATOM 1038 O O . VAL A 1 127 ? 1.017 1.325 13.015 1.00 92.31 127 VAL A O 1
ATOM 1041 N N . ASN A 1 128 ? 1.412 3.345 13.917 1.00 89.31 128 ASN A N 1
ATOM 1042 C CA . ASN A 1 128 ? 0.552 3.144 15.079 1.00 89.31 128 ASN A CA 1
ATOM 1043 C C . ASN A 1 128 ? -0.860 3.617 14.752 1.00 89.31 128 ASN A C 1
ATOM 1045 O O . ASN A 1 128 ? -1.039 4.740 14.274 1.00 89.31 128 ASN A O 1
ATOM 1049 N N . ILE A 1 129 ? -1.858 2.786 15.046 1.00 86.94 129 ILE A N 1
ATOM 1050 C CA . ILE A 1 129 ? -3.248 3.174 14.829 1.00 86.94 129 ILE A CA 1
ATOM 1051 C C . ILE A 1 129 ? -3.631 4.280 15.827 1.00 86.94 129 ILE A C 1
ATOM 1053 O O . ILE A 1 129 ? -3.400 4.127 17.031 1.00 86.94 129 ILE A O 1
ATOM 1057 N N . PRO A 1 130 ? -4.188 5.411 15.359 1.00 85.56 130 PRO A N 1
ATOM 1058 C CA . PRO A 1 130 ? -4.514 6.537 16.222 1.00 85.56 130 PRO A CA 1
ATOM 1059 C C . PRO A 1 130 ? -5.608 6.161 17.221 1.00 85.56 130 PRO A C 1
ATOM 1061 O O . PRO A 1 130 ? -6.614 5.545 16.869 1.00 85.56 130 PRO A O 1
ATOM 1064 N N . LYS A 1 131 ? -5.440 6.586 18.476 1.00 85.06 131 LYS A N 1
ATOM 1065 C CA . LYS A 1 131 ? -6.492 6.476 19.492 1.00 85.06 131 LYS A CA 1
ATOM 1066 C C . LYS A 1 131 ? -7.528 7.564 19.241 1.00 85.06 131 LYS A C 1
ATOM 1068 O O . LYS A 1 131 ? -7.237 8.749 19.388 1.00 85.06 131 LYS A O 1
ATOM 1073 N N . LEU A 1 132 ? -8.723 7.150 18.836 1.00 86.25 132 LEU A N 1
ATOM 1074 C CA . LEU A 1 132 ? -9.853 8.047 18.618 1.00 86.25 132 LEU A CA 1
ATOM 1075 C C . LEU A 1 132 ? -10.600 8.331 19.929 1.00 86.25 132 LEU A C 1
ATOM 1077 O O . LEU A 1 132 ? -10.349 7.703 20.959 1.00 86.25 132 LEU A O 1
ATOM 1081 N N . LYS A 1 133 ? -11.533 9.287 19.888 1.00 86.44 133 LYS A N 1
ATOM 1082 C CA . LYS A 1 133 ? -12.471 9.536 20.990 1.00 86.44 133 LYS A CA 1
ATOM 1083 C C . LYS A 1 133 ? -13.396 8.321 21.210 1.00 86.44 133 LYS A C 1
ATOM 1085 O O . LYS A 1 133 ? -13.587 7.537 20.280 1.00 86.44 133 LYS A O 1
ATOM 1090 N N . PRO A 1 134 ? -14.025 8.190 22.395 1.00 85.50 134 PRO A N 1
ATOM 1091 C CA . PRO A 1 134 ? -14.914 7.064 22.700 1.00 85.50 134 PRO A CA 1
ATOM 1092 C C . PRO A 1 134 ? -16.093 6.900 21.736 1.00 85.50 134 PRO A C 1
ATOM 1094 O O . PRO A 1 134 ? -16.582 5.797 21.540 1.00 85.50 134 PRO A O 1
ATOM 1097 N N . ASP A 1 135 ? -16.562 7.993 21.141 1.00 88.19 135 ASP A N 1
ATOM 1098 C CA . ASP A 1 135 ? -17.703 8.049 20.228 1.00 88.19 135 ASP A CA 1
ATOM 1099 C C . ASP A 1 135 ? -17.298 8.008 18.750 1.00 88.19 135 ASP A C 1
ATOM 1101 O O . ASP A 1 135 ? -18.129 8.248 17.879 1.00 88.19 135 ASP A O 1
ATOM 1105 N N . SER A 1 136 ? -16.029 7.730 18.457 1.00 87.44 136 SER A N 1
ATOM 1106 C CA . SER A 1 136 ? -15.466 7.814 17.115 1.00 87.44 136 SER A CA 1
ATOM 1107 C C . SER A 1 136 ? -15.003 6.453 16.611 1.00 87.44 136 SER A C 1
ATOM 1109 O O . SER A 1 136 ? -14.363 5.684 17.329 1.00 87.44 136 SER A O 1
ATOM 1111 N N . VAL A 1 137 ? -15.286 6.180 15.342 1.00 86.31 137 VAL A N 1
ATOM 1112 C CA . VAL A 1 137 ? -14.877 4.955 14.645 1.00 86.31 137 VAL A CA 1
ATOM 1113 C C . VAL A 1 137 ? -14.026 5.300 13.434 1.00 86.31 137 VAL A C 1
ATOM 1115 O O . VAL A 1 137 ? -14.257 6.327 12.791 1.00 86.31 137 VAL A O 1
ATOM 1118 N N . LEU A 1 138 ? -13.046 4.454 13.119 1.00 86.94 138 LEU A N 1
ATOM 1119 C CA . LEU A 1 138 ? -12.335 4.542 11.847 1.00 86.94 138 LEU A CA 1
ATOM 1120 C C . LEU A 1 138 ? -13.254 4.077 10.722 1.00 86.94 138 LEU A C 1
ATOM 1122 O O . LEU A 1 138 ? -13.960 3.075 10.858 1.00 86.94 138 LEU A O 1
ATOM 1126 N N . VAL A 1 139 ? -13.223 4.807 9.611 1.00 85.19 139 VAL A N 1
ATOM 1127 C CA . VAL A 1 139 ? -13.864 4.366 8.375 1.00 85.19 139 VAL A CA 1
ATOM 1128 C C . VAL A 1 139 ? -13.012 3.235 7.786 1.00 85.19 139 VAL A C 1
ATOM 1130 O O . VAL A 1 139 ? -11.812 3.455 7.572 1.00 85.19 139 VAL A O 1
ATOM 1133 N N . PRO A 1 140 ? -13.591 2.050 7.525 1.00 81.12 140 PRO A N 1
ATOM 1134 C CA . PRO A 1 140 ? -12.878 0.956 6.867 1.00 81.12 140 PRO A CA 1
ATOM 1135 C C . PRO A 1 140 ? -12.265 1.404 5.535 1.00 81.12 140 PRO A C 1
ATOM 1137 O O . PRO A 1 140 ? -12.813 2.283 4.869 1.00 81.12 140 PRO A O 1
ATOM 1140 N N . ASP A 1 141 ? -11.107 0.848 5.179 1.00 81.75 141 ASP A N 1
ATOM 1141 C CA . ASP A 1 141 ? -10.353 1.150 3.946 1.00 81.75 141 ASP A CA 1
ATOM 1142 C C . ASP A 1 141 ? -9.936 2.616 3.716 1.00 81.75 141 ASP A C 1
ATOM 1144 O O . ASP A 1 141 ? -9.354 2.945 2.681 1.00 81.75 141 ASP A O 1
ATOM 1148 N N . SER A 1 142 ? -10.164 3.513 4.680 1.00 87.06 142 SER A N 1
ATOM 1149 C CA . SER A 1 142 ? -9.767 4.924 4.558 1.00 87.06 142 SER A CA 1
ATOM 1150 C C . SER A 1 142 ? -8.300 5.189 4.900 1.00 87.06 142 SER A C 1
ATOM 1152 O O . SER A 1 142 ? -7.794 6.278 4.633 1.00 87.06 142 SER A O 1
ATOM 1154 N N . MET A 1 143 ? -7.620 4.229 5.531 1.00 90.31 143 MET A N 1
ATOM 1155 C CA . MET A 1 143 ? -6.284 4.444 6.069 1.00 90.31 143 MET A CA 1
ATOM 1156 C C . MET A 1 143 ? -5.206 4.267 5.003 1.00 90.31 143 MET A C 1
ATOM 1158 O O . MET A 1 143 ? -5.139 3.240 4.325 1.00 90.31 143 MET A O 1
ATOM 1162 N N . ALA A 1 144 ? -4.309 5.242 4.896 1.00 93.06 144 ALA A N 1
ATOM 1163 C CA . ALA A 1 144 ? -3.199 5.177 3.964 1.00 93.06 144 ALA A CA 1
ATOM 1164 C C . ALA A 1 144 ? -1.995 6.011 4.412 1.00 93.06 144 ALA A C 1
ATOM 1166 O O . ALA A 1 144 ? -2.133 7.014 5.107 1.00 93.06 144 ALA A O 1
ATOM 1167 N N . LEU A 1 145 ? -0.803 5.619 3.968 1.00 95.00 145 LEU A N 1
ATOM 1168 C CA . LEU A 1 145 ? 0.373 6.480 3.998 1.00 95.00 145 LEU A CA 1
ATOM 1169 C C . LEU A 1 145 ? 0.385 7.353 2.752 1.00 95.00 145 LEU A C 1
ATOM 1171 O O . LEU A 1 145 ? 0.375 6.829 1.640 1.00 95.00 145 LEU A O 1
ATOM 1175 N N . ILE A 1 146 ? 0.453 8.663 2.947 1.00 95.44 146 ILE A N 1
ATOM 1176 C CA . ILE A 1 146 ? 0.651 9.657 1.896 1.00 95.44 146 ILE A CA 1
ATOM 1177 C C . ILE A 1 146 ? 2.089 10.155 1.980 1.00 95.44 146 ILE A C 1
ATOM 1179 O O . ILE A 1 146 ? 2.607 10.389 3.070 1.00 95.44 146 ILE A O 1
ATOM 1183 N N . PHE A 1 147 ? 2.749 10.294 0.836 1.00 95.31 147 PHE A N 1
ATOM 1184 C CA . PHE A 1 147 ? 4.132 10.761 0.772 1.00 95.31 147 PHE A CA 1
ATOM 1185 C C . PHE A 1 147 ? 4.443 11.400 -0.573 1.00 95.31 147 PHE A C 1
ATOM 1187 O O . PHE A 1 147 ? 3.827 11.085 -1.591 1.00 95.31 147 PHE A O 1
ATOM 1194 N N . ASP A 1 148 ? 5.450 12.263 -0.582 1.00 94.00 148 ASP A N 1
ATOM 1195 C CA . ASP A 1 148 ? 6.112 12.703 -1.798 1.00 94.00 148 ASP A CA 1
ATOM 1196 C C . ASP A 1 148 ? 7.181 11.687 -2.191 1.00 94.00 148 ASP A C 1
ATOM 1198 O O . ASP A 1 148 ? 8.118 11.410 -1.437 1.00 94.00 148 ASP A O 1
ATOM 1202 N N . PHE A 1 149 ? 7.050 11.129 -3.392 1.00 92.44 149 PHE A N 1
ATOM 1203 C CA . PHE A 1 149 ? 8.074 10.255 -3.941 1.00 92.44 149 PHE A CA 1
ATOM 1204 C C . PHE A 1 149 ? 9.220 11.091 -4.515 1.00 92.44 149 PHE A C 1
ATOM 1206 O O . PHE A 1 149 ? 9.015 11.925 -5.402 1.00 92.44 149 PHE A O 1
ATOM 1213 N N . LYS A 1 150 ? 10.443 10.848 -4.037 1.00 91.50 150 LYS A N 1
ATOM 1214 C CA . LYS A 1 150 ? 11.654 11.417 -4.626 1.00 91.50 150 LYS A CA 1
ATOM 1215 C C . LYS A 1 150 ? 12.526 10.343 -5.233 1.00 91.50 150 LYS A C 1
ATOM 1217 O O . LYS A 1 150 ? 12.974 9.415 -4.564 1.00 91.50 150 LYS A O 1
ATOM 1222 N N . ASN A 1 151 ? 12.804 10.540 -6.508 1.00 89.88 151 ASN A N 1
ATOM 1223 C CA . ASN A 1 151 ? 13.751 9.750 -7.254 1.00 89.88 151 ASN A CA 1
ATOM 1224 C C . ASN A 1 151 ? 15.172 10.306 -7.085 1.00 89.88 151 ASN A C 1
ATOM 1226 O O . ASN A 1 151 ? 15.348 11.524 -7.041 1.00 89.88 151 ASN A O 1
ATOM 1230 N N . ALA A 1 152 ? 16.170 9.428 -6.988 1.00 88.19 152 ALA A N 1
ATOM 1231 C CA . ALA A 1 152 ? 17.573 9.832 -6.926 1.00 88.19 152 ALA A CA 1
ATOM 1232 C C . ALA A 1 152 ? 18.191 10.086 -8.315 1.00 88.19 152 ALA A C 1
ATOM 1234 O O . ALA A 1 152 ? 19.155 10.842 -8.401 1.00 88.19 152 ALA A O 1
ATOM 1235 N N . ASN A 1 153 ? 17.649 9.477 -9.379 1.00 82.81 153 ASN A N 1
ATOM 1236 C CA . ASN A 1 153 ? 18.164 9.586 -10.748 1.00 82.81 153 ASN A CA 1
ATOM 1237 C C . ASN A 1 153 ? 17.042 9.971 -11.731 1.00 82.81 153 ASN A C 1
ATOM 1239 O O . ASN A 1 153 ? 16.083 9.218 -11.897 1.00 82.81 153 ASN A O 1
ATOM 1243 N N . GLU A 1 154 ? 17.215 11.090 -12.438 1.00 81.38 154 GLU A N 1
ATOM 1244 C CA . GLU A 1 154 ? 16.302 11.657 -13.451 1.00 81.38 154 GLU A CA 1
ATOM 1245 C C . GLU A 1 154 ? 16.147 10.797 -14.725 1.00 81.38 154 GLU A C 1
ATOM 1247 O O . GLU A 1 154 ? 15.456 11.192 -15.653 1.00 81.38 154 GLU A O 1
ATOM 1252 N N . LYS A 1 155 ? 16.760 9.609 -14.791 1.00 86.69 155 LYS A N 1
ATOM 1253 C CA . LYS A 1 155 ? 16.605 8.628 -15.886 1.00 86.69 155 LYS A CA 1
ATOM 1254 C C . LYS A 1 155 ? 15.968 7.314 -15.442 1.00 86.69 155 LYS A C 1
ATOM 1256 O O . LYS A 1 155 ? 16.119 6.263 -16.073 1.00 86.69 155 LYS A O 1
ATOM 1261 N N . SER A 1 156 ? 15.282 7.348 -14.310 1.00 89.25 156 SER A N 1
ATOM 1262 C CA . SER A 1 156 ? 14.559 6.204 -13.772 1.00 89.25 156 SER A CA 1
ATOM 1263 C C . SER A 1 156 ? 13.129 6.592 -13.430 1.00 89.25 156 SER A C 1
ATOM 1265 O O . SER A 1 156 ? 12.801 7.764 -13.261 1.00 89.25 156 SER A O 1
ATOM 1267 N N . TRP A 1 157 ? 12.248 5.605 -13.357 1.00 90.62 157 TRP A N 1
ATOM 1268 C CA . TRP A 1 157 ? 10.865 5.827 -12.966 1.00 90.62 157 TRP A CA 1
ATOM 1269 C C . TRP A 1 157 ? 10.306 4.616 -12.256 1.00 90.62 157 TRP A C 1
ATOM 1271 O O . TRP A 1 157 ? 10.755 3.488 -12.436 1.00 90.62 157 TRP A O 1
ATOM 1281 N N . PHE A 1 158 ? 9.288 4.846 -11.451 1.00 90.81 158 PHE A N 1
ATOM 1282 C CA . PHE A 1 158 ? 8.704 3.795 -10.648 1.00 90.81 158 PHE A CA 1
ATOM 1283 C C . PHE A 1 158 ? 7.862 2.818 -11.509 1.00 90.81 158 PHE A C 1
ATOM 1285 O O . PHE A 1 158 ? 7.197 3.190 -12.489 1.00 90.81 158 PHE A O 1
ATOM 1292 N N . ARG A 1 159 ? 7.913 1.528 -11.165 1.00 90.94 159 ARG A N 1
ATOM 1293 C CA . ARG A 1 159 ? 7.114 0.450 -11.766 1.00 90.94 159 ARG A CA 1
ATOM 1294 C C . ARG A 1 159 ? 5.643 0.643 -11.436 1.00 90.94 159 ARG A C 1
ATOM 1296 O O . ARG A 1 159 ? 5.296 1.192 -10.398 1.00 90.94 159 ARG A O 1
ATOM 1303 N N . ASN A 1 160 ? 4.771 0.176 -12.323 1.00 90.38 160 ASN A N 1
ATOM 1304 C CA . ASN A 1 160 ? 3.334 0.302 -12.110 1.00 90.38 160 ASN A CA 1
ATOM 1305 C C . ASN A 1 160 ? 2.904 -0.348 -10.784 1.00 90.38 160 ASN A C 1
ATOM 1307 O O . ASN A 1 160 ? 3.469 -1.370 -10.401 1.00 90.38 160 ASN A O 1
ATOM 1311 N N . ASN A 1 161 ? 1.874 0.208 -10.146 1.00 90.94 161 ASN A N 1
ATOM 1312 C CA . ASN A 1 161 ? 1.360 -0.234 -8.846 1.00 90.94 161 ASN A CA 1
ATOM 1313 C C . ASN A 1 161 ? 2.328 0.018 -7.671 1.00 90.94 161 ASN A C 1
ATOM 1315 O O . ASN A 1 161 ? 2.558 -0.831 -6.806 1.00 90.94 161 ASN A O 1
ATOM 1319 N N . MET A 1 162 ? 2.929 1.211 -7.665 1.00 90.19 162 MET A N 1
ATOM 1320 C CA . MET A 1 162 ? 3.949 1.619 -6.695 1.00 90.19 162 MET A CA 1
ATOM 1321 C C . MET A 1 162 ? 3.483 1.534 -5.241 1.00 90.19 162 MET A C 1
ATOM 1323 O O . MET A 1 162 ? 4.229 1.044 -4.394 1.00 90.19 162 MET A O 1
ATOM 1327 N N . GLY A 1 163 ? 2.250 1.960 -4.952 1.00 90.81 163 GLY A N 1
ATOM 1328 C CA . GLY A 1 163 ? 1.699 1.953 -3.598 1.00 90.81 163 GLY A CA 1
ATOM 1329 C C . GLY A 1 163 ? 1.750 0.566 -2.961 1.00 90.81 163 GLY A C 1
ATOM 1330 O O . GLY A 1 163 ? 2.148 0.435 -1.806 1.00 90.81 163 GLY A O 1
ATOM 1331 N N . LYS A 1 164 ? 1.441 -0.483 -3.732 1.00 90.88 164 LYS A N 1
ATOM 1332 C CA . LYS A 1 164 ? 1.520 -1.875 -3.268 1.00 90.88 164 LYS A CA 1
ATOM 1333 C C . LYS A 1 164 ? 2.940 -2.430 -3.323 1.00 90.88 164 LYS A C 1
ATOM 1335 O O . LYS A 1 164 ? 3.346 -3.140 -2.406 1.00 90.88 164 LYS A O 1
ATOM 1340 N N . LEU A 1 165 ? 3.719 -2.093 -4.354 1.00 91.38 165 LEU A N 1
ATOM 1341 C CA . LEU A 1 165 ? 5.114 -2.535 -4.484 1.00 91.38 165 LEU A CA 1
ATOM 1342 C C . LEU A 1 165 ? 6.002 -2.067 -3.325 1.00 91.38 165 LEU A C 1
ATOM 1344 O O . LEU A 1 165 ? 6.921 -2.787 -2.942 1.00 91.38 165 LEU A O 1
ATOM 1348 N N . LEU A 1 166 ? 5.713 -0.902 -2.739 1.00 94.00 166 LEU A N 1
ATOM 1349 C CA . LEU A 1 166 ? 6.418 -0.378 -1.566 1.00 94.00 166 LEU A CA 1
ATOM 1350 C C . LEU A 1 166 ? 6.239 -1.234 -0.303 1.00 94.00 166 LEU A C 1
ATOM 1352 O O . LEU A 1 166 ? 7.022 -1.103 0.636 1.00 94.00 166 LEU A O 1
ATOM 1356 N N . GLN A 1 167 ? 5.265 -2.142 -0.279 1.00 92.62 167 GLN A N 1
ATOM 1357 C CA . GLN A 1 167 ? 5.079 -3.100 0.802 1.00 92.62 167 GLN A CA 1
ATOM 1358 C C . GLN A 1 167 ? 5.838 -4.400 0.498 1.00 92.62 167 GLN A C 1
ATOM 1360 O O . GLN A 1 167 ? 5.258 -5.407 0.080 1.00 92.62 167 GLN A O 1
ATOM 1365 N N . LYS A 1 168 ? 7.156 -4.404 0.728 1.00 92.62 168 LYS A N 1
ATOM 1366 C CA . LYS A 1 168 ? 7.970 -5.624 0.573 1.00 92.62 168 LYS A CA 1
ATOM 1367 C C . LYS A 1 168 ? 7.617 -6.674 1.616 1.00 92.62 168 LYS A C 1
ATOM 1369 O O . LYS A 1 168 ? 7.574 -7.863 1.314 1.00 92.62 168 LYS A O 1
ATOM 1374 N N . ARG A 1 169 ? 7.399 -6.235 2.852 1.00 92.75 169 ARG A N 1
ATOM 1375 C CA . ARG A 1 169 ? 6.939 -7.074 3.955 1.00 92.75 169 ARG A CA 1
ATOM 1376 C C . ARG A 1 169 ? 5.976 -6.279 4.809 1.00 92.75 169 ARG A C 1
ATOM 1378 O O . ARG A 1 169 ? 6.230 -5.114 5.101 1.00 92.75 169 ARG A O 1
ATOM 1385 N N . LEU A 1 170 ? 4.885 -6.929 5.185 1.00 91.94 170 LEU A N 1
ATOM 1386 C CA . LEU A 1 170 ? 3.911 -6.414 6.123 1.00 91.94 170 LEU A CA 1
ATOM 1387 C C . LEU A 1 170 ? 3.914 -7.289 7.367 1.00 91.94 170 LEU A C 1
ATOM 1389 O O . LEU A 1 170 ? 3.656 -8.490 7.302 1.00 91.94 170 LEU A O 1
ATOM 1393 N N . GLU A 1 171 ? 4.173 -6.659 8.498 1.00 92.62 171 GLU A N 1
ATOM 1394 C CA . GLU A 1 171 ? 4.040 -7.249 9.815 1.00 92.62 171 GLU A CA 1
ATOM 1395 C C . GLU A 1 171 ? 2.960 -6.487 10.587 1.00 92.62 171 GLU A C 1
ATOM 1397 O O . GLU A 1 171 ? 2.908 -5.259 10.549 1.00 92.62 171 GLU A O 1
ATOM 1402 N N . ILE A 1 172 ? 2.070 -7.210 11.265 1.00 90.12 172 ILE A N 1
ATOM 1403 C C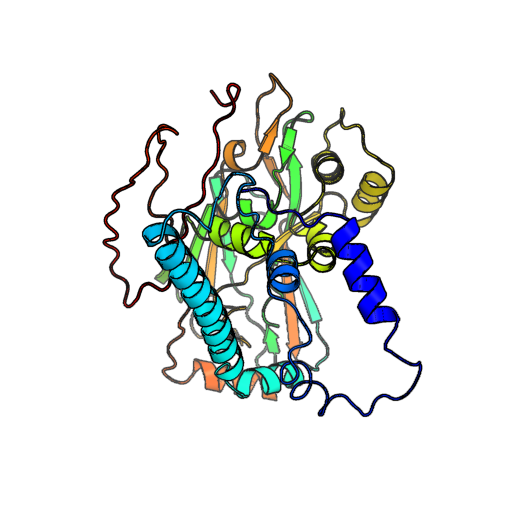A . ILE A 1 172 ? 1.041 -6.606 12.115 1.00 90.12 172 ILE A CA 1
ATOM 1404 C C . ILE A 1 172 ? 1.259 -7.095 13.535 1.00 90.12 172 ILE A C 1
ATOM 1406 O O . ILE A 1 172 ? 1.383 -8.300 13.782 1.00 90.12 172 ILE A O 1
ATOM 1410 N N . ARG A 1 173 ? 1.313 -6.143 14.464 1.00 90.44 173 ARG A N 1
ATOM 1411 C CA . ARG A 1 173 ? 1.501 -6.386 15.888 1.00 90.44 173 ARG A CA 1
ATOM 1412 C C . ARG A 1 173 ? 0.276 -5.953 16.669 1.00 90.44 173 ARG A C 1
ATOM 1414 O O . ARG A 1 173 ? -0.239 -4.859 16.451 1.00 90.44 173 ARG A O 1
ATOM 1421 N N . LEU A 1 174 ? -0.141 -6.788 17.610 1.00 85.88 174 LEU A N 1
ATOM 1422 C CA . LEU A 1 174 ? -1.186 -6.486 18.577 1.00 85.88 174 LEU A CA 1
ATOM 1423 C C . LEU A 1 174 ? -0.574 -6.559 19.974 1.00 85.88 174 LEU A C 1
ATOM 1425 O O . LEU A 1 174 ? -0.028 -7.592 20.348 1.00 85.88 174 LEU A O 1
ATOM 1429 N N . ALA A 1 175 ? -0.626 -5.460 20.731 1.00 84.75 175 ALA A N 1
ATOM 1430 C CA . ALA A 1 175 ? 0.064 -5.344 22.025 1.00 84.75 175 ALA A CA 1
ATOM 1431 C C . ALA A 1 175 ? 1.580 -5.627 21.945 1.00 84.75 175 ALA A C 1
ATOM 1433 O O . ALA A 1 175 ? 2.179 -6.128 22.892 1.00 84.75 175 ALA A O 1
ATOM 1434 N N . GLY A 1 176 ? 2.198 -5.332 20.798 1.00 86.19 176 GLY A N 1
ATOM 1435 C CA . GLY A 1 176 ? 3.609 -5.627 20.532 1.00 86.19 176 GLY A CA 1
ATOM 1436 C C . GLY A 1 176 ? 3.894 -7.061 20.070 1.00 86.19 176 GLY A C 1
ATOM 1437 O O . GLY A 1 176 ? 4.975 -7.302 19.536 1.00 86.19 176 GLY A O 1
ATOM 1438 N N . GLU A 1 177 ? 2.937 -7.982 20.182 1.00 88.19 177 GLU A N 1
ATOM 1439 C CA . GLU A 1 177 ? 3.081 -9.359 19.706 1.00 88.19 177 GLU A CA 1
ATOM 1440 C C . GLU A 1 177 ? 2.761 -9.463 18.219 1.00 88.19 177 GLU A C 1
ATOM 1442 O O . GLU A 1 177 ? 1.766 -8.922 17.736 1.00 88.19 177 GLU A O 1
ATOM 1447 N N . LYS A 1 178 ? 3.598 -10.188 17.478 1.00 90.12 178 LYS A N 1
ATOM 1448 C CA . LYS A 1 178 ? 3.434 -10.373 16.036 1.00 90.12 178 LYS A CA 1
ATOM 1449 C C . LYS A 1 178 ? 2.293 -11.346 15.742 1.00 90.12 178 LYS A C 1
ATOM 1451 O O . LYS A 1 178 ? 2.427 -12.546 15.970 1.00 90.12 178 LYS A O 1
ATOM 1456 N N . VAL A 1 179 ? 1.203 -10.828 15.182 1.00 86.62 179 VAL A N 1
ATOM 1457 C CA . VAL A 1 179 ? 0.018 -11.613 14.788 1.00 86.62 179 VAL A CA 1
ATOM 1458 C C . VAL A 1 179 ? -0.044 -11.869 13.282 1.00 86.62 179 VAL A C 1
ATOM 1460 O O . VAL A 1 179 ? -0.685 -12.821 12.843 1.00 86.62 179 VAL A O 1
ATOM 1463 N N . TYR A 1 180 ? 0.659 -11.057 12.489 1.00 86.88 180 TYR A N 1
ATOM 1464 C CA . TYR A 1 180 ? 0.772 -11.215 11.043 1.00 86.88 180 TYR A CA 1
ATOM 1465 C C . TYR A 1 180 ? 2.190 -10.937 10.567 1.00 86.88 180 TYR A C 1
ATOM 1467 O O . TYR A 1 180 ? 2.854 -10.044 11.087 1.00 86.88 180 TYR A O 1
ATOM 1475 N N . ASP A 1 181 ? 2.632 -11.676 9.554 1.00 89.31 181 ASP A N 1
ATOM 1476 C CA . ASP A 1 181 ? 3.947 -11.516 8.945 1.00 89.31 181 ASP A CA 1
ATOM 1477 C C . ASP A 1 181 ? 3.936 -12.085 7.527 1.00 89.31 181 ASP A C 1
ATOM 1479 O O . ASP A 1 181 ? 3.751 -13.293 7.347 1.00 89.31 181 ASP A O 1
ATOM 1483 N N . ASN A 1 182 ? 4.086 -11.228 6.517 1.00 86.81 182 ASN A N 1
ATOM 1484 C CA . ASN A 1 182 ? 4.045 -11.661 5.129 1.00 86.81 182 ASN A CA 1
ATOM 1485 C C . ASN A 1 182 ? 4.891 -10.782 4.196 1.00 86.81 182 ASN A C 1
ATOM 1487 O O . ASN A 1 182 ? 4.698 -9.570 4.122 1.00 86.81 182 ASN A O 1
ATOM 1491 N N . SER A 1 183 ? 5.785 -11.407 3.426 1.00 84.19 183 SER A N 1
ATOM 1492 C CA . SER A 1 183 ? 6.608 -10.769 2.386 1.00 84.19 183 SER A CA 1
ATOM 1493 C C . SER A 1 183 ? 6.098 -10.976 0.951 1.00 84.19 183 SER A C 1
ATOM 1495 O O . SER A 1 183 ? 6.783 -10.628 -0.007 1.00 84.19 183 SER A O 1
ATOM 1497 N N . GLY A 1 184 ? 4.939 -11.616 0.782 1.00 78.00 184 GLY A N 1
ATOM 1498 C CA . GLY A 1 184 ? 4.308 -11.900 -0.513 1.00 78.00 184 GLY A CA 1
ATOM 1499 C C . GLY A 1 184 ? 3.001 -11.150 -0.757 1.00 78.00 184 GLY A C 1
ATOM 1500 O O . GLY A 1 184 ? 2.455 -11.232 -1.852 1.00 78.00 184 GLY A O 1
ATOM 1501 N N . GLU A 1 185 ? 2.511 -10.418 0.244 1.00 82.06 185 GLU A N 1
ATOM 1502 C CA . GLU A 1 185 ? 1.187 -9.796 0.215 1.00 82.06 185 GLU A CA 1
ATOM 1503 C C . GLU A 1 185 ? 0.997 -8.851 -0.974 1.00 82.06 185 GLU A C 1
ATOM 1505 O O . GLU A 1 185 ? -0.007 -8.912 -1.677 1.00 82.06 185 GLU A O 1
ATOM 1510 N N . SER A 1 186 ? 2.000 -8.013 -1.240 1.00 85.44 186 SER A N 1
ATOM 1511 C CA . SER A 1 186 ? 1.957 -7.041 -2.329 1.00 85.44 186 SER A CA 1
ATOM 1512 C C . SER A 1 186 ? 1.752 -7.694 -3.692 1.00 85.44 186 SER A C 1
ATOM 1514 O O . SER A 1 186 ? 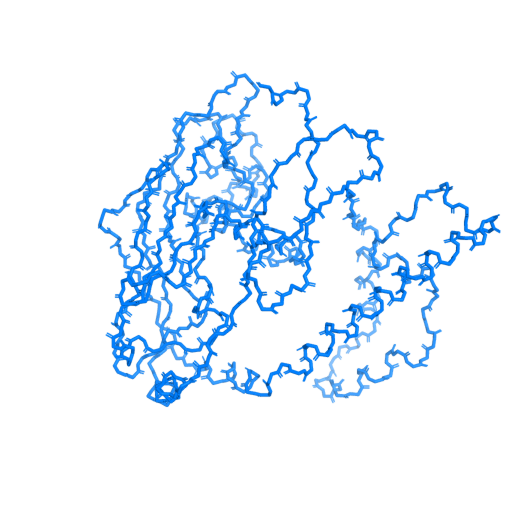1.048 -7.132 -4.521 1.00 85.44 186 SER A O 1
ATOM 1516 N N . LEU A 1 187 ? 2.289 -8.895 -3.928 1.00 83.81 187 LEU A N 1
ATOM 1517 C CA . LEU A 1 187 ? 2.107 -9.603 -5.199 1.00 83.81 187 LEU A CA 1
ATOM 1518 C C . LEU A 1 187 ? 0.663 -10.057 -5.409 1.00 83.81 187 LEU A C 1
ATOM 1520 O O . LEU A 1 187 ? 0.146 -9.914 -6.516 1.00 83.81 187 LEU A O 1
ATOM 1524 N N . LEU A 1 188 ? 0.013 -10.581 -4.365 1.00 82.62 188 LEU A N 1
ATOM 1525 C CA . LEU A 1 188 ? -1.395 -10.960 -4.458 1.00 82.62 188 LEU A CA 1
ATOM 1526 C C . LEU A 1 188 ? -2.263 -9.724 -4.696 1.00 82.62 188 LEU A C 1
ATOM 1528 O O . LEU A 1 188 ? -3.139 -9.736 -5.553 1.00 82.62 188 LEU A O 1
ATOM 1532 N N . GLU A 1 189 ? -1.996 -8.645 -3.970 1.00 84.25 189 GLU A N 1
ATOM 1533 C CA . GLU A 1 189 ? -2.755 -7.408 -4.108 1.00 84.25 189 GLU A CA 1
ATOM 1534 C C . GLU A 1 189 ? -2.544 -6.754 -5.488 1.00 84.25 189 GLU A C 1
ATOM 1536 O O . GLU A 1 189 ? -3.489 -6.222 -6.068 1.00 84.25 189 GLU A O 1
ATOM 1541 N N . ILE A 1 190 ? -1.344 -6.842 -6.070 1.00 86.38 190 ILE A N 1
ATOM 1542 C CA . ILE A 1 190 ? -1.088 -6.415 -7.456 1.00 86.38 190 ILE A CA 1
ATOM 1543 C C . ILE A 1 190 ? -1.845 -7.298 -8.453 1.00 86.38 190 ILE A C 1
ATOM 1545 O O . ILE A 1 190 ? -2.380 -6.783 -9.433 1.00 86.38 190 ILE A O 1
ATOM 1549 N N . TYR A 1 191 ? -1.897 -8.612 -8.214 1.00 85.00 191 TYR A N 1
ATOM 1550 C CA . TYR A 1 191 ? -2.673 -9.534 -9.041 1.00 85.00 191 TYR A CA 1
ATOM 1551 C C . TYR A 1 191 ? -4.170 -9.207 -8.993 1.00 85.00 191 TYR A C 1
ATOM 1553 O O . TYR A 1 191 ? -4.800 -9.155 -10.044 1.00 85.00 191 TYR A O 1
ATOM 1561 N N . LYS A 1 192 ? -4.725 -8.916 -7.808 1.00 84.06 192 LYS A N 1
ATOM 1562 C CA . LYS A 1 192 ? -6.123 -8.483 -7.653 1.00 84.06 192 LYS A CA 1
ATOM 1563 C C . LYS A 1 192 ? -6.432 -7.235 -8.485 1.00 84.06 192 LYS A C 1
ATOM 1565 O O . LYS A 1 192 ? -7.456 -7.204 -9.155 1.00 84.06 192 LYS A O 1
ATOM 1570 N N . ASP A 1 193 ? -5.516 -6.265 -8.537 1.00 84.75 193 ASP A N 1
ATOM 1571 C CA . ASP A 1 193 ? -5.729 -5.037 -9.319 1.00 84.75 193 ASP A CA 1
ATOM 1572 C C . ASP A 1 193 ? -5.794 -5.267 -10.835 1.00 84.75 193 ASP A C 1
ATOM 1574 O O . ASP A 1 193 ? -6.273 -4.400 -11.569 1.00 84.75 193 ASP A O 1
ATOM 1578 N N . LEU A 1 194 ? -5.297 -6.401 -11.346 1.00 80.94 194 LEU A N 1
ATOM 1579 C CA . LEU A 1 194 ? -5.448 -6.750 -12.765 1.00 80.94 194 LEU A CA 1
ATOM 1580 C C . LEU A 1 194 ? -6.913 -6.973 -13.152 1.00 80.94 194 LEU A C 1
ATOM 1582 O O . LEU A 1 194 ? -7.248 -6.829 -14.324 1.00 80.94 194 LEU A O 1
ATOM 1586 N N . TRP A 1 195 ? -7.760 -7.291 -12.175 1.00 83.50 195 TRP A N 1
ATOM 1587 C CA . TRP A 1 195 ? -9.189 -7.546 -12.349 1.00 83.50 195 TRP A CA 1
ATOM 1588 C C . TRP A 1 195 ? -10.054 -6.313 -12.065 1.00 83.50 195 TRP A C 1
ATOM 1590 O O . TRP A 1 195 ? -11.274 -6.371 -12.185 1.00 83.50 195 TRP A O 1
ATOM 1600 N N . THR A 1 196 ? -9.434 -5.194 -11.687 1.00 81.31 196 THR A N 1
ATOM 1601 C CA . THR A 1 196 ? -10.100 -3.905 -11.492 1.00 81.31 196 THR A CA 1
ATOM 1602 C C . THR A 1 196 ? -10.456 -3.286 -12.844 1.00 81.31 196 THR A C 1
ATOM 1604 O O . THR A 1 196 ? -9.643 -3.307 -13.772 1.00 81.31 196 THR A O 1
ATOM 1607 N N . ASP A 1 197 ? -11.649 -2.701 -12.957 1.00 85.44 197 ASP A N 1
ATOM 1608 C CA . ASP A 1 197 ? -12.092 -2.069 -14.200 1.00 85.44 197 ASP A CA 1
ATOM 1609 C C . ASP A 1 197 ? -11.273 -0.810 -14.556 1.00 85.44 197 ASP A C 1
ATOM 1611 O O . ASP A 1 197 ? -10.574 -0.220 -13.728 1.00 85.44 197 ASP A O 1
ATOM 1615 N N . GLU A 1 198 ? -11.336 -0.387 -15.821 1.00 79.12 198 GLU A N 1
ATOM 1616 C CA . GLU A 1 198 ? -10.537 0.738 -16.325 1.00 79.12 198 GLU A CA 1
ATOM 1617 C C . GLU A 1 198 ? -10.862 2.070 -15.633 1.00 79.12 198 GLU A C 1
ATOM 1619 O O . GLU A 1 198 ? -9.957 2.884 -15.447 1.00 79.12 198 GLU A O 1
ATOM 1624 N N . LYS A 1 199 ? -12.117 2.289 -15.216 1.00 82.75 199 LYS A N 1
ATOM 1625 C CA . LYS A 1 199 ? -12.529 3.531 -14.544 1.00 82.75 199 LYS A CA 1
ATOM 1626 C C . LYS A 1 199 ? -11.942 3.587 -13.139 1.00 82.75 199 LYS A C 1
ATOM 1628 O O . LYS A 1 199 ? -11.287 4.561 -12.787 1.00 82.75 199 LYS A O 1
ATOM 1633 N N . GLN A 1 200 ? -12.093 2.508 -12.378 1.00 82.50 200 GLN A N 1
ATOM 1634 C CA . GLN A 1 200 ? -11.495 2.368 -11.055 1.00 82.50 200 GLN A CA 1
ATOM 1635 C C . GLN A 1 200 ? -9.969 2.496 -11.122 1.00 82.50 200 GLN A C 1
ATOM 1637 O O . GLN A 1 200 ? -9.374 3.207 -10.317 1.00 82.50 200 GLN A O 1
ATOM 1642 N N . ARG A 1 201 ? -9.320 1.880 -12.119 1.00 80.19 201 ARG A N 1
ATOM 1643 C CA . ARG A 1 201 ? -7.867 2.004 -12.318 1.00 80.19 201 ARG A CA 1
ATOM 1644 C C . ARG A 1 201 ? -7.431 3.423 -12.684 1.00 80.19 201 ARG A C 1
ATOM 1646 O O . ARG A 1 201 ? -6.337 3.820 -12.286 1.00 80.19 201 ARG A O 1
ATOM 1653 N N . ALA A 1 202 ? -8.250 4.186 -13.409 1.00 79.12 202 ALA A N 1
ATOM 1654 C CA . ALA A 1 202 ? -7.958 5.583 -13.729 1.00 79.12 202 ALA A CA 1
ATOM 1655 C C . ALA A 1 202 ? -7.929 6.477 -12.474 1.00 79.12 202 ALA A C 1
ATOM 1657 O O . ALA A 1 202 ? -7.133 7.414 -12.410 1.00 79.12 202 ALA A O 1
ATOM 1658 N N . ASP A 1 203 ? -8.706 6.135 -11.443 1.00 84.69 203 ASP A N 1
ATOM 1659 C CA . ASP A 1 203 ? -8.731 6.852 -10.160 1.00 84.69 203 ASP A CA 1
ATOM 1660 C C . ASP A 1 203 ? -7.587 6.444 -9.204 1.00 84.69 203 ASP A C 1
ATOM 1662 O O . ASP A 1 203 ? -7.377 7.059 -8.155 1.00 84.69 203 ASP A O 1
ATOM 1666 N N . MET A 1 204 ? -6.790 5.431 -9.565 1.00 88.38 204 MET A N 1
ATOM 1667 C CA . MET A 1 204 ? -5.709 4.871 -8.739 1.00 88.38 204 MET A CA 1
ATOM 1668 C C . MET A 1 204 ? -4.321 5.467 -9.039 1.00 88.38 204 MET A C 1
ATOM 1670 O O . MET A 1 204 ? -3.294 4.883 -8.684 1.00 88.38 204 MET A O 1
ATOM 1674 N N . ILE A 1 205 ? -4.259 6.664 -9.631 1.00 87.94 205 ILE A N 1
ATOM 1675 C CA . ILE A 1 205 ? -2.989 7.346 -9.953 1.00 87.94 205 ILE A CA 1
ATOM 1676 C C . ILE A 1 205 ? -2.139 7.586 -8.702 1.00 87.94 205 ILE A C 1
ATOM 1678 O O . ILE A 1 205 ? -0.929 7.364 -8.729 1.00 87.94 205 ILE A O 1
ATOM 1682 N N . GLN A 1 206 ? -2.757 8.003 -7.593 1.00 90.31 206 GLN A N 1
ATOM 1683 C CA . GLN A 1 206 ? -2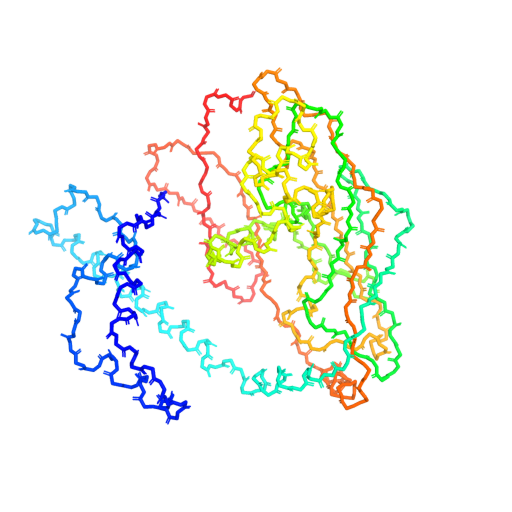.041 8.169 -6.324 1.00 90.31 206 GLN A CA 1
ATOM 1684 C C . GLN A 1 206 ? -1.572 6.832 -5.745 1.00 90.31 206 GLN A C 1
ATOM 1686 O O . GLN A 1 206 ? -0.550 6.807 -5.075 1.00 90.31 206 GLN A O 1
ATOM 1691 N N . ASP A 1 207 ? -2.242 5.719 -6.052 1.00 91.62 207 ASP A N 1
ATOM 1692 C CA . ASP A 1 207 ? -1.799 4.371 -5.658 1.00 91.62 207 ASP A CA 1
ATOM 1693 C C . ASP A 1 207 ? -0.631 3.873 -6.545 1.00 91.62 207 ASP A C 1
ATOM 1695 O O . ASP A 1 207 ? -0.130 2.757 -6.392 1.00 91.62 207 ASP A O 1
ATOM 1699 N N . GLY A 1 208 ? -0.170 4.703 -7.487 1.00 90.00 208 GLY A N 1
ATOM 1700 C CA . GLY A 1 208 ? 0.907 4.394 -8.418 1.00 90.00 208 GLY A CA 1
ATOM 1701 C C . GLY A 1 208 ? 0.468 3.558 -9.617 1.00 90.00 208 GLY A C 1
ATOM 1702 O O . GLY A 1 208 ? 1.329 2.992 -10.298 1.00 90.00 208 GLY A O 1
ATOM 1703 N N . ILE A 1 209 ? -0.841 3.452 -9.877 1.00 90.06 209 ILE A N 1
ATOM 1704 C CA . ILE A 1 209 ? -1.392 2.813 -11.075 1.00 90.06 209 ILE A CA 1
ATOM 1705 C C . ILE A 1 209 ? -1.667 3.896 -12.113 1.00 90.06 209 ILE A C 1
ATOM 1707 O O . ILE A 1 209 ? -2.621 4.656 -12.011 1.00 90.06 209 ILE A O 1
ATOM 1711 N N . ALA A 1 210 ? -0.809 3.975 -13.122 1.00 87.25 210 ALA A N 1
ATOM 1712 C CA . ALA A 1 210 ? -0.953 4.940 -14.208 1.00 87.25 210 ALA A CA 1
ATOM 1713 C C . ALA A 1 210 ? -0.223 4.450 -15.458 1.00 87.25 210 ALA A C 1
ATOM 1715 O O . ALA A 1 210 ? 0.600 3.539 -15.374 1.00 87.25 210 ALA A O 1
ATOM 1716 N N . ALA A 1 211 ? -0.471 5.065 -16.614 1.00 84.94 211 ALA A N 1
ATOM 1717 C CA . ALA A 1 211 ? 0.326 4.824 -17.816 1.00 84.94 211 ALA A CA 1
ATOM 1718 C C . ALA A 1 211 ? 1.797 5.239 -17.607 1.00 84.94 211 ALA A C 1
ATOM 1720 O O . ALA A 1 211 ? 2.112 6.091 -16.775 1.00 84.94 211 ALA A O 1
ATOM 1721 N N . GLU A 1 212 ? 2.720 4.645 -18.368 1.00 87.94 212 GLU A N 1
ATOM 1722 C CA . GLU A 1 212 ? 4.156 4.910 -18.205 1.00 87.94 212 GLU A CA 1
ATOM 1723 C C . GLU A 1 212 ? 4.552 6.394 -18.311 1.00 87.94 212 GLU A C 1
ATOM 1725 O O . GLU A 1 212 ? 5.296 6.835 -17.431 1.00 87.94 212 GLU A O 1
ATOM 1730 N N . PRO A 1 213 ? 4.055 7.186 -19.286 1.00 86.69 213 PRO A N 1
ATOM 1731 C CA . PRO A 1 213 ? 4.400 8.606 -19.379 1.00 86.69 213 PRO A CA 1
ATOM 1732 C C . PRO A 1 213 ? 4.057 9.385 -18.101 1.00 86.69 213 PRO A C 1
ATOM 1734 O O . PRO A 1 213 ? 4.849 10.205 -17.639 1.00 86.69 213 PRO A O 1
ATOM 1737 N N . VAL A 1 214 ? 2.921 9.067 -17.471 1.00 86.12 214 VAL A N 1
ATOM 1738 C CA . VAL A 1 214 ? 2.495 9.669 -16.198 1.00 86.12 214 VAL A CA 1
ATOM 1739 C C . VAL A 1 214 ? 3.476 9.311 -15.081 1.00 86.12 214 VAL A C 1
ATOM 1741 O O . VAL A 1 214 ? 3.951 10.194 -14.369 1.00 86.12 214 VAL A O 1
ATOM 1744 N N . ARG A 1 215 ? 3.847 8.029 -14.951 1.00 89.25 215 ARG A N 1
ATOM 1745 C CA . ARG A 1 215 ? 4.796 7.571 -13.916 1.00 89.25 215 ARG A CA 1
ATOM 1746 C C . ARG A 1 215 ? 6.181 8.190 -14.090 1.00 89.25 215 ARG A C 1
ATOM 1748 O O . ARG A 1 215 ? 6.788 8.602 -13.103 1.00 89.25 215 ARG A O 1
ATOM 1755 N N . LYS A 1 216 ? 6.661 8.303 -15.332 1.00 88.88 216 LYS A N 1
ATOM 1756 C CA . LYS A 1 216 ? 7.901 9.013 -15.678 1.00 88.88 216 LYS A CA 1
ATOM 1757 C C . LYS A 1 216 ? 7.848 10.475 -15.241 1.00 88.88 216 LYS A C 1
ATOM 1759 O O . LYS A 1 216 ? 8.765 10.944 -14.576 1.00 88.88 216 LYS A O 1
ATOM 1764 N N . LYS A 1 217 ? 6.734 11.167 -15.500 1.00 87.25 217 LYS A N 1
ATOM 1765 C CA . LYS A 1 217 ? 6.553 12.565 -15.082 1.00 87.25 217 LYS A CA 1
ATOM 1766 C C . LYS A 1 217 ? 6.554 12.746 -13.570 1.00 87.25 217 LYS A C 1
ATOM 1768 O O . LYS A 1 217 ? 7.249 13.624 -13.068 1.00 87.25 217 LYS A O 1
ATOM 1773 N N . ILE A 1 218 ? 5.815 11.899 -12.851 1.00 86.06 218 ILE A N 1
ATOM 1774 C CA . ILE A 1 218 ? 5.773 11.904 -11.381 1.00 86.06 218 ILE A CA 1
ATOM 1775 C C . ILE A 1 218 ? 7.166 11.607 -10.808 1.00 86.06 218 ILE A C 1
ATOM 1777 O O . ILE A 1 218 ? 7.587 12.246 -9.847 1.00 86.06 218 ILE A O 1
ATOM 1781 N N . SER A 1 219 ? 7.910 10.691 -11.436 1.00 87.19 219 SER A N 1
ATOM 1782 C CA . SER A 1 219 ? 9.289 10.345 -11.057 1.00 87.19 219 SER A CA 1
ATOM 1783 C C . SER A 1 219 ? 10.331 11.393 -11.460 1.00 87.19 219 SER A C 1
ATOM 1785 O O . SER A 1 219 ? 11.497 11.219 -11.109 1.00 87.19 219 SER A O 1
ATOM 1787 N N . LYS A 1 220 ? 9.919 12.458 -12.166 1.00 83.81 220 LYS A N 1
ATOM 1788 C CA . LYS A 1 220 ? 10.781 13.497 -12.749 1.00 83.81 220 LYS A CA 1
ATOM 1789 C C . LYS A 1 220 ? 11.857 12.930 -13.679 1.00 83.81 220 LYS A C 1
ATOM 1791 O O . LYS A 1 220 ? 13.031 13.245 -13.541 1.00 83.81 220 LYS A O 1
ATOM 1796 N N . ASP A 1 221 ? 11.438 12.074 -14.605 1.00 77.81 221 ASP A N 1
ATOM 1797 C CA . ASP A 1 221 ? 12.281 11.682 -15.731 1.00 77.81 221 ASP A CA 1
ATOM 1798 C C . ASP A 1 221 ? 12.366 12.849 -16.732 1.00 77.81 221 ASP A C 1
ATOM 1800 O O . ASP A 1 221 ? 11.356 13.222 -17.343 1.00 77.81 221 ASP A O 1
ATOM 1804 N N . ASP A 1 222 ? 13.551 13.452 -16.852 1.00 69.12 222 ASP A N 1
ATOM 1805 C CA . ASP A 1 222 ? 13.792 14.680 -17.626 1.00 69.12 222 ASP A CA 1
ATOM 1806 C C . ASP A 1 222 ? 13.764 14.454 -19.146 1.00 69.12 222 ASP A C 1
ATOM 1808 O O . ASP A 1 222 ? 13.552 15.392 -19.919 1.00 69.12 222 ASP A O 1
ATOM 1812 N N . GLU A 1 223 ? 13.912 13.205 -19.592 1.00 67.75 223 GLU A N 1
ATOM 1813 C CA . GLU A 1 223 ? 13.866 12.824 -21.007 1.00 67.75 223 GLU A CA 1
ATOM 1814 C C . GLU A 1 223 ? 12.510 12.225 -21.412 1.00 67.75 223 GLU A C 1
ATOM 1816 O O . GLU A 1 223 ? 12.307 11.810 -22.559 1.00 67.75 223 GLU A O 1
ATOM 1821 N N . ALA A 1 224 ? 11.547 12.185 -20.489 1.00 67.81 224 ALA A N 1
ATOM 1822 C CA . ALA A 1 224 ? 10.222 11.668 -20.771 1.00 67.81 224 ALA A CA 1
ATOM 1823 C C . ALA A 1 224 ? 9.505 12.535 -21.816 1.00 67.81 224 ALA A C 1
ATOM 1825 O O . ALA A 1 224 ? 9.130 13.682 -21.562 1.00 67.81 224 ALA A O 1
ATOM 1826 N N . ASN A 1 225 ? 9.233 11.952 -22.985 1.00 71.62 225 ASN A N 1
ATOM 1827 C CA . ASN A 1 225 ? 8.270 12.516 -23.922 1.00 71.62 225 ASN A CA 1
ATOM 1828 C C . ASN A 1 225 ? 6.861 12.315 -23.344 1.00 71.62 225 ASN A C 1
ATOM 1830 O O . ASN A 1 225 ? 6.254 11.257 -23.508 1.00 71.62 225 ASN A O 1
ATOM 1834 N N . VAL A 1 226 ? 6.394 13.303 -22.584 1.00 75.75 226 VAL A N 1
ATOM 1835 C CA . VAL A 1 226 ? 5.073 13.300 -21.951 1.00 75.75 226 VAL A CA 1
ATOM 1836 C C . VAL A 1 226 ? 4.045 14.008 -22.815 1.00 75.75 226 VAL A C 1
ATOM 1838 O O . VAL A 1 226 ? 4.279 15.113 -23.303 1.00 75.75 226 VAL A O 1
ATOM 1841 N N . ASP A 1 227 ? 2.876 13.391 -22.935 1.00 81.25 227 ASP A N 1
ATOM 1842 C CA . ASP A 1 227 ? 1.700 14.015 -23.525 1.00 81.25 227 ASP A CA 1
ATOM 1843 C C . ASP A 1 227 ? 1.059 15.070 -22.591 1.00 81.25 227 ASP A C 1
ATOM 1845 O O . ASP A 1 227 ? 1.490 15.326 -21.454 1.00 81.25 227 ASP A O 1
ATOM 1849 N N . ALA A 1 228 ? 0.031 15.741 -23.116 1.00 82.31 228 ALA A N 1
ATOM 1850 C CA . ALA A 1 228 ? -0.700 16.780 -22.399 1.00 82.31 228 ALA A CA 1
ATOM 1851 C C . ALA A 1 228 ? -1.438 16.229 -21.167 1.00 82.31 228 ALA A C 1
ATOM 1853 O O . ALA A 1 228 ? -1.491 16.909 -20.140 1.00 82.31 228 ALA A O 1
ATOM 1854 N N . ASP A 1 229 ? -1.939 14.996 -21.240 1.00 80.75 229 ASP A N 1
ATOM 1855 C CA . ASP A 1 229 ? -2.725 14.373 -20.177 1.00 80.75 229 ASP A CA 1
ATOM 1856 C C . ASP A 1 229 ? -1.841 14.047 -18.972 1.00 80.75 229 ASP A C 1
ATOM 1858 O O . ASP A 1 229 ? -2.163 14.414 -17.842 1.00 80.75 229 ASP A O 1
ATOM 1862 N N . ALA A 1 230 ? -0.660 13.469 -19.198 1.00 80.50 230 ALA A N 1
ATOM 1863 C CA . ALA A 1 230 ? 0.332 13.236 -18.154 1.00 80.50 230 ALA A CA 1
ATOM 1864 C C . ALA A 1 230 ? 0.775 14.538 -17.470 1.00 80.50 230 ALA A C 1
ATOM 1866 O O . ALA A 1 230 ? 0.985 14.570 -16.255 1.00 80.50 230 ALA A O 1
ATOM 1867 N N . THR A 1 231 ? 0.878 15.628 -18.234 1.00 83.62 231 THR A N 1
ATOM 1868 C CA . THR A 1 231 ? 1.194 16.957 -17.696 1.00 83.62 231 THR A CA 1
ATOM 1869 C C . THR A 1 231 ? 0.057 17.498 -16.826 1.00 83.62 231 THR A C 1
ATOM 1871 O O . THR A 1 231 ? 0.315 18.015 -15.737 1.00 83.62 231 THR A O 1
ATOM 1874 N N . ALA A 1 232 ? -1.194 17.346 -17.266 1.00 84.56 232 ALA A N 1
ATOM 1875 C CA . ALA A 1 232 ? -2.368 17.756 -16.502 1.00 84.56 232 ALA A CA 1
ATOM 1876 C C . ALA A 1 232 ? -2.506 16.957 -15.196 1.00 84.56 232 ALA A C 1
ATOM 1878 O O . ALA A 1 232 ? -2.672 17.547 -14.129 1.00 84.56 232 ALA A O 1
ATOM 1879 N N . LEU A 1 233 ? -2.351 15.631 -15.256 1.00 84.00 233 LEU A N 1
ATOM 1880 C CA . LEU A 1 233 ? -2.406 14.748 -14.088 1.00 84.00 233 LEU A CA 1
ATOM 1881 C C . LEU A 1 233 ? -1.295 15.060 -13.080 1.00 84.00 233 LEU A C 1
ATOM 1883 O O . LEU A 1 233 ? -1.560 15.136 -11.880 1.00 84.00 233 LEU A O 1
ATOM 1887 N N . PHE A 1 234 ? -0.071 15.323 -13.545 1.00 83.19 234 PHE A N 1
ATOM 1888 C CA . PHE A 1 234 ? 1.006 15.793 -12.673 1.00 83.19 234 PHE A CA 1
ATOM 1889 C C . PHE A 1 234 ? 0.692 17.161 -12.048 1.00 83.19 234 PHE A C 1
ATOM 1891 O O . PHE A 1 234 ? 1.014 17.388 -10.886 1.00 83.19 234 PHE A O 1
ATOM 1898 N N . GLY A 1 235 ? 0.027 18.066 -12.770 1.00 81.50 235 GLY A N 1
ATOM 1899 C CA . GLY A 1 235 ? -0.435 19.339 -12.209 1.00 81.50 235 GLY A CA 1
ATOM 1900 C C . GLY A 1 235 ? -1.451 19.180 -11.070 1.00 81.50 235 GLY A C 1
ATOM 1901 O O . GLY A 1 235 ? -1.479 20.010 -10.165 1.00 81.50 235 GLY A O 1
ATOM 1902 N N . ILE A 1 236 ? -2.256 18.111 -11.096 1.00 84.56 236 ILE A N 1
ATOM 1903 C CA . ILE A 1 236 ? -3.266 17.804 -10.071 1.00 84.56 236 ILE A CA 1
ATOM 1904 C C . ILE A 1 236 ? -2.635 17.093 -8.868 1.00 84.56 236 ILE A C 1
ATOM 1906 O O . ILE A 1 236 ? -2.829 17.510 -7.727 1.00 84.56 236 ILE A O 1
ATOM 1910 N N . PHE A 1 237 ? -1.894 16.011 -9.114 1.00 81.19 237 PHE A N 1
ATOM 1911 C CA . PHE A 1 237 ? -1.408 15.116 -8.057 1.00 81.19 237 PHE A CA 1
ATOM 1912 C C . PHE A 1 237 ? 0.027 15.411 -7.602 1.00 81.19 237 PHE A C 1
ATOM 1914 O O . PHE A 1 237 ? 0.414 15.049 -6.490 1.00 81.19 237 PHE A O 1
ATOM 1921 N N . GLY A 1 238 ? 0.826 16.080 -8.433 1.00 86.81 238 GLY A N 1
ATOM 1922 C CA . GLY A 1 238 ? 2.242 16.329 -8.180 1.00 86.81 238 GLY A CA 1
ATOM 1923 C C . GLY A 1 238 ? 3.041 15.036 -8.014 1.00 86.81 238 GLY A C 1
ATOM 1924 O O . GLY A 1 238 ? 2.863 14.069 -8.751 1.00 86.81 238 GLY A O 1
ATOM 1925 N N . THR A 1 239 ? 3.930 15.028 -7.021 1.00 88.25 239 THR A N 1
ATOM 1926 C CA . THR A 1 239 ? 4.731 13.861 -6.611 1.00 88.25 239 THR A CA 1
ATOM 1927 C C . THR A 1 239 ? 4.062 13.010 -5.535 1.00 88.25 239 THR A C 1
ATOM 1929 O O . THR A 1 239 ? 4.670 12.049 -5.059 1.00 88.25 239 THR A O 1
ATOM 1932 N N . LYS A 1 240 ? 2.839 13.365 -5.120 1.00 91.88 240 LYS A N 1
ATOM 1933 C CA . LYS A 1 240 ? 2.162 12.693 -4.013 1.00 91.88 240 LYS A CA 1
ATOM 1934 C C . LYS A 1 240 ? 1.679 11.319 -4.441 1.00 91.88 240 LYS A C 1
ATOM 1936 O O . LYS A 1 240 ? 0.994 11.180 -5.453 1.00 91.88 240 LYS A O 1
ATOM 1941 N N . GLN A 1 241 ? 2.023 10.321 -3.646 1.00 93.38 241 GLN A N 1
ATOM 1942 C CA . GLN A 1 241 ? 1.636 8.929 -3.814 1.00 93.38 241 GLN A CA 1
ATOM 1943 C C . GLN A 1 241 ? 1.062 8.393 -2.498 1.00 93.38 241 GLN A C 1
ATOM 1945 O O . GLN A 1 241 ? 1.189 9.020 -1.442 1.00 93.38 241 GLN A O 1
ATOM 1950 N N . ARG A 1 242 ? 0.396 7.244 -2.588 1.00 93.94 242 ARG A N 1
ATOM 1951 C CA . ARG A 1 242 ? -0.387 6.629 -1.527 1.00 93.94 242 ARG A CA 1
ATOM 1952 C C . ARG A 1 242 ? -0.086 5.136 -1.431 1.00 93.94 242 ARG A C 1
ATOM 1954 O O . ARG A 1 242 ? -0.093 4.422 -2.429 1.00 93.94 242 ARG A O 1
ATOM 1961 N N . LEU A 1 243 ? 0.122 4.660 -0.208 1.00 93.38 243 LEU A N 1
ATOM 1962 C CA . LEU A 1 243 ? 0.144 3.242 0.151 1.00 93.38 243 LEU A CA 1
ATOM 1963 C C . LEU A 1 243 ? -1.050 2.976 1.066 1.00 93.38 243 LEU A C 1
ATOM 1965 O O . LEU A 1 243 ? -1.089 3.474 2.190 1.00 93.38 243 LEU A O 1
ATOM 1969 N N . LYS A 1 244 ? -2.043 2.223 0.585 1.00 90.69 244 LYS A N 1
ATOM 1970 C CA . LYS A 1 244 ? -3.239 1.877 1.371 1.00 90.69 244 LYS A CA 1
ATOM 1971 C C . LYS A 1 244 ? -2.925 0.824 2.434 1.00 90.69 244 LYS A C 1
ATOM 1973 O O . LYS A 1 244 ? -2.177 -0.115 2.177 1.00 90.69 244 LYS A O 1
ATOM 1978 N N . ILE A 1 245 ? -3.544 0.960 3.603 1.00 87.25 245 ILE A N 1
ATOM 1979 C CA . ILE A 1 245 ? -3.432 0.026 4.728 1.00 87.25 245 ILE A CA 1
ATOM 1980 C C . ILE A 1 245 ? -4.806 -0.618 4.947 1.00 87.25 245 ILE A C 1
ATOM 1982 O O . ILE A 1 245 ? -5.666 -0.031 5.598 1.00 87.25 245 ILE A O 1
ATOM 1986 N N . THR A 1 246 ? -5.019 -1.818 4.396 1.00 74.00 246 THR A N 1
ATOM 1987 C CA . THR A 1 246 ? -6.370 -2.408 4.276 1.00 74.00 246 THR A CA 1
ATOM 1988 C C . THR A 1 246 ? -6.613 -3.690 5.069 1.00 74.00 246 THR A C 1
ATOM 1990 O O . THR A 1 246 ? -7.760 -4.020 5.280 1.00 74.00 246 THR A O 1
ATOM 1993 N N . LYS A 1 247 ? -5.606 -4.428 5.562 1.00 74.56 247 LYS A N 1
ATOM 1994 C CA . LYS A 1 247 ? -5.830 -5.787 6.119 1.00 74.56 247 LYS A CA 1
ATOM 1995 C C . LYS A 1 247 ? -6.815 -5.873 7.290 1.00 74.56 247 LYS A C 1
ATOM 1997 O O . LYS A 1 247 ? -8.006 -6.061 7.099 1.00 74.56 247 LYS A O 1
ATOM 2002 N N . ILE A 1 248 ? -6.347 -5.732 8.531 1.00 70.44 248 ILE A N 1
ATOM 2003 C CA . ILE A 1 248 ? -7.231 -5.910 9.700 1.00 70.44 248 ILE A CA 1
ATOM 2004 C C . ILE A 1 248 ? -8.321 -4.826 9.741 1.00 70.44 248 ILE A C 1
ATOM 2006 O O . ILE A 1 248 ? -9.402 -5.060 10.268 1.00 70.44 248 ILE A O 1
ATOM 2010 N N . LEU A 1 249 ? -8.037 -3.642 9.189 1.00 70.31 249 LEU A N 1
ATOM 2011 C CA . LEU A 1 249 ? -8.927 -2.478 9.246 1.00 70.31 249 LEU A CA 1
ATOM 2012 C C . LEU A 1 249 ? -9.910 -2.365 8.069 1.00 70.31 249 LEU A C 1
ATOM 2014 O O . LEU A 1 249 ? -10.856 -1.589 8.160 1.00 70.31 249 LEU A O 1
ATOM 2018 N N . GLY A 1 250 ? -9.685 -3.091 6.978 1.00 66.12 250 GLY A N 1
ATOM 2019 C CA . GLY A 1 250 ? -10.557 -3.129 5.801 1.00 66.12 250 GLY A CA 1
ATOM 2020 C C . GLY A 1 250 ? -11.348 -4.426 5.727 1.00 66.12 250 GLY A C 1
ATOM 2021 O O . GLY A 1 250 ? -12.569 -4.388 5.613 1.00 66.12 250 GLY A O 1
ATOM 2022 N N . ASP A 1 251 ? -10.688 -5.568 5.941 1.00 65.75 251 ASP A N 1
ATOM 2023 C CA . ASP A 1 251 ? -11.296 -6.898 5.775 1.00 65.75 251 ASP A CA 1
ATOM 2024 C C . ASP A 1 251 ? -12.309 -7.260 6.887 1.00 65.75 251 ASP A C 1
ATOM 2026 O O . ASP A 1 251 ? -13.045 -8.240 6.767 1.00 65.75 251 ASP A O 1
ATOM 2030 N N . HIS A 1 252 ? -12.341 -6.526 8.009 1.00 65.38 252 HIS A N 1
ATOM 2031 C CA . HIS A 1 252 ? -13.158 -6.866 9.192 1.00 65.38 252 HIS A CA 1
ATOM 2032 C C . HIS A 1 252 ? -14.110 -5.755 9.661 1.00 65.38 252 HIS A C 1
ATOM 2034 O O . HIS A 1 252 ? -14.712 -5.857 10.736 1.00 65.38 252 HIS A O 1
ATOM 2040 N N . GLY A 1 253 ? -14.298 -4.716 8.844 1.00 67.00 253 GLY A N 1
ATOM 2041 C CA . GLY A 1 253 ? -15.274 -3.655 9.089 1.00 67.00 253 GLY A CA 1
ATOM 2042 C C . GLY A 1 253 ? -14.856 -2.621 10.145 1.00 67.00 253 GLY A C 1
ATOM 2043 O O . GLY A 1 253 ? -13.680 -2.335 10.350 1.00 67.00 253 GLY A O 1
ATOM 2044 N N . LEU A 1 254 ? -15.851 -1.991 10.783 1.00 69.56 254 LEU A N 1
ATOM 2045 C CA . LEU A 1 254 ? -15.694 -0.857 11.710 1.00 69.56 254 LEU A CA 1
ATOM 2046 C C . LEU A 1 254 ? -14.696 -1.146 12.835 1.00 69.56 254 LEU A C 1
ATOM 2048 O O . LEU A 1 254 ? -14.934 -2.055 13.627 1.00 69.56 254 LEU A O 1
ATOM 2052 N N . TYR A 1 255 ? -13.661 -0.317 12.986 1.00 71.12 255 TYR A N 1
ATOM 2053 C CA . TYR A 1 255 ? -12.684 -0.416 14.075 1.00 71.12 255 TYR A CA 1
ATOM 2054 C C . TYR A 1 255 ? -12.744 0.808 15.000 1.00 71.12 255 TYR A C 1
ATOM 2056 O O . TYR A 1 255 ? -12.591 1.949 14.555 1.00 71.12 255 TYR A O 1
ATOM 2064 N N . ALA A 1 256 ? -12.947 0.573 16.300 1.00 67.81 256 ALA A N 1
ATOM 2065 C CA . ALA A 1 256 ? -12.951 1.600 17.341 1.00 67.81 256 ALA A CA 1
ATOM 2066 C C . ALA A 1 256 ? -11.700 1.464 18.233 1.00 67.81 256 ALA A C 1
ATOM 2068 O O . ALA A 1 256 ? -11.749 0.785 19.263 1.00 67.81 256 ALA A O 1
ATOM 2069 N N . PRO A 1 257 ? -10.587 2.142 17.892 1.00 62.66 257 PRO A N 1
ATOM 2070 C CA . PRO A 1 257 ? -9.314 2.022 18.611 1.00 62.66 257 PRO A CA 1
ATOM 2071 C C . PRO A 1 257 ? -9.379 2.459 20.081 1.00 62.66 257 PRO A C 1
ATOM 2073 O O . PRO A 1 257 ? -8.488 2.122 20.854 1.00 62.66 257 PRO A O 1
ATOM 2076 N N . TYR A 1 258 ? -10.408 3.214 20.486 1.00 64.62 258 TYR A N 1
ATOM 2077 C CA . TYR A 1 258 ? -10.598 3.597 21.889 1.00 64.62 258 TYR A CA 1
ATOM 2078 C C . TYR A 1 258 ? -10.826 2.382 22.803 1.00 64.62 258 TYR A C 1
ATOM 2080 O O . TYR A 1 258 ? -10.339 2.361 23.930 1.00 64.62 258 TYR A O 1
ATOM 2088 N N . HIS A 1 259 ? -11.550 1.370 22.314 1.00 60.44 259 HIS A N 1
ATOM 2089 C CA . HIS A 1 259 ? -11.962 0.212 23.114 1.00 60.44 259 HIS A CA 1
ATOM 2090 C C . HIS A 1 259 ? -10.968 -0.953 23.024 1.00 60.44 259 HIS A C 1
ATOM 2092 O O . HIS A 1 259 ? -10.996 -1.857 23.858 1.00 60.44 259 HIS A O 1
ATOM 2098 N N . SER A 1 260 ? -10.045 -0.932 22.055 1.00 62.66 260 SER A N 1
ATOM 2099 C CA . SER A 1 260 ? -8.927 -1.872 22.027 1.00 62.66 260 SER A CA 1
ATOM 2100 C C . SER A 1 260 ? -7.900 -1.470 23.091 1.00 62.66 260 SER A C 1
ATOM 2102 O O . SER A 1 260 ? -7.180 -0.487 22.928 1.00 62.66 260 SER A O 1
ATOM 2104 N N . ALA A 1 261 ? -7.802 -2.241 24.178 1.00 53.62 261 ALA A N 1
ATOM 2105 C CA . ALA A 1 261 ? -6.769 -2.046 25.206 1.00 53.62 261 ALA A CA 1
ATOM 2106 C C . ALA A 1 261 ? -5.338 -2.222 24.655 1.00 53.62 261 ALA A C 1
ATOM 2108 O O . ALA A 1 261 ? -4.375 -1.723 25.235 1.00 53.62 261 ALA A O 1
ATOM 2109 N N . ASN A 1 262 ? -5.221 -2.934 23.535 1.00 65.88 262 ASN A N 1
ATOM 2110 C CA . ASN A 1 262 ? -3.972 -3.297 22.893 1.00 65.88 262 ASN A CA 1
ATOM 2111 C C . ASN A 1 262 ? -3.677 -2.361 21.722 1.00 65.88 262 ASN A C 1
ATOM 2113 O O . ASN A 1 262 ? -4.528 -2.155 20.856 1.00 65.88 262 ASN A O 1
ATOM 2117 N N . ASP A 1 263 ? -2.452 -1.845 21.669 1.00 79.81 263 ASP A N 1
ATOM 2118 C CA . ASP A 1 263 ? -1.999 -1.034 20.545 1.00 79.81 263 ASP A CA 1
ATOM 2119 C C . ASP A 1 263 ? -1.829 -1.935 19.306 1.00 79.81 263 ASP A C 1
ATOM 2121 O O . ASP A 1 263 ? -1.053 -2.898 19.321 1.00 79.81 263 ASP A O 1
ATOM 2125 N N . LEU A 1 264 ? -2.593 -1.636 18.251 1.00 85.31 264 LEU A N 1
ATOM 2126 C CA . LEU A 1 264 ? -2.433 -2.219 16.920 1.00 85.31 264 LEU A CA 1
ATOM 2127 C C . LEU A 1 264 ? -1.372 -1.411 16.159 1.00 85.31 264 LEU A C 1
ATOM 2129 O O . LEU A 1 264 ? -1.446 -0.181 16.093 1.00 85.31 264 LEU A O 1
ATOM 2133 N N . GLN A 1 265 ? -0.391 -2.101 15.586 1.00 90.69 265 GLN A N 1
ATOM 2134 C CA . GLN A 1 265 ? 0.710 -1.492 14.845 1.00 90.69 265 GLN A CA 1
ATOM 2135 C C . GLN A 1 265 ? 0.962 -2.251 13.543 1.00 90.69 265 GLN A C 1
ATOM 2137 O O . GLN A 1 265 ? 1.068 -3.476 13.541 1.00 90.69 265 GLN A O 1
ATOM 2142 N N . TYR A 1 266 ? 1.113 -1.508 12.451 1.00 92.69 266 TYR A N 1
ATOM 2143 C CA . TYR A 1 266 ? 1.587 -2.025 11.173 1.00 92.69 266 TYR A CA 1
ATOM 2144 C C . TYR A 1 266 ? 3.069 -1.681 11.033 1.00 92.69 266 TYR A C 1
ATOM 2146 O O . TYR A 1 266 ? 3.473 -0.543 11.267 1.00 92.69 266 TYR A O 1
ATOM 2154 N N . VAL A 1 267 ? 3.880 -2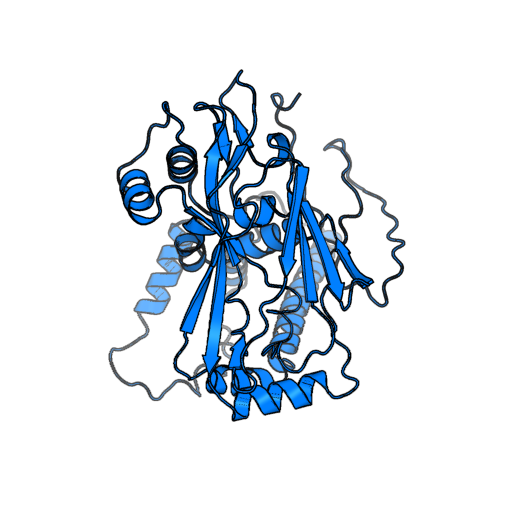.660 10.655 1.00 94.94 267 VAL A N 1
ATOM 2155 C CA . VAL A 1 267 ? 5.300 -2.490 10.351 1.00 94.94 267 VAL A CA 1
ATOM 2156 C C . VAL A 1 267 ? 5.498 -2.849 8.887 1.00 94.94 267 VAL A C 1
ATOM 2158 O O . VAL A 1 267 ? 5.282 -3.991 8.478 1.00 94.94 267 VAL A O 1
ATOM 2161 N N . ILE A 1 268 ? 5.861 -1.851 8.087 1.00 95.00 268 ILE A N 1
ATOM 2162 C CA . ILE A 1 268 ? 6.014 -1.977 6.638 1.00 95.00 268 ILE A CA 1
ATOM 2163 C C . ILE A 1 268 ? 7.497 -1.884 6.311 1.00 95.00 268 ILE A C 1
ATOM 2165 O O . ILE A 1 268 ? 8.105 -0.833 6.501 1.00 95.00 268 ILE A O 1
ATOM 2169 N N . THR A 1 269 ? 8.081 -2.964 5.802 1.00 96.50 269 THR A N 1
ATOM 2170 C CA . THR A 1 269 ? 9.449 -2.937 5.274 1.00 96.50 269 THR A CA 1
ATOM 2171 C C . THR A 1 269 ? 9.423 -2.455 3.830 1.00 96.50 269 THR A C 1
ATOM 2173 O O . THR A 1 269 ? 8.718 -3.029 2.994 1.00 96.50 269 THR A O 1
ATOM 2176 N N . LEU A 1 270 ? 10.231 -1.440 3.529 1.00 96.56 270 LEU A N 1
ATOM 2177 C CA . LEU A 1 270 ? 10.377 -0.899 2.186 1.00 96.56 270 LEU A CA 1
ATOM 2178 C C . LEU A 1 270 ? 11.318 -1.760 1.320 1.00 96.56 270 LEU A C 1
ATOM 2180 O O . LEU A 1 270 ? 12.326 -2.279 1.810 1.00 96.56 270 LEU A O 1
ATOM 2184 N N . PRO A 1 271 ? 11.032 -1.923 0.020 1.00 95.12 271 PRO A N 1
ATOM 2185 C CA . PRO A 1 271 ? 11.901 -2.634 -0.911 1.00 95.12 271 PRO A CA 1
ATOM 2186 C C . PRO A 1 271 ? 13.174 -1.861 -1.260 1.00 95.12 271 PRO A C 1
ATOM 2188 O O . PRO A 1 271 ? 13.317 -0.674 -0.979 1.00 95.12 271 PRO A O 1
ATOM 2191 N N . GLN A 1 272 ? 14.117 -2.551 -1.904 1.00 94.69 272 GLN A N 1
ATOM 2192 C CA . GLN A 1 272 ? 15.226 -1.890 -2.586 1.00 94.69 272 GLN A CA 1
ATOM 2193 C C . GLN A 1 272 ? 14.739 -1.235 -3.882 1.00 94.69 272 GLN A C 1
ATOM 2195 O O . GLN A 1 272 ? 13.768 -1.679 -4.494 1.00 94.69 272 GLN A O 1
ATOM 2200 N N . ALA A 1 273 ? 15.437 -0.193 -4.336 1.00 93.06 273 ALA A N 1
ATOM 2201 C CA . ALA A 1 273 ? 15.031 0.554 -5.525 1.00 93.06 273 ALA A CA 1
ATOM 2202 C C . ALA A 1 273 ? 14.966 -0.329 -6.788 1.00 93.06 273 ALA A C 1
ATOM 2204 O O . ALA A 1 273 ? 14.046 -0.185 -7.585 1.00 93.06 273 ALA A O 1
ATOM 2205 N N . SER A 1 274 ? 15.865 -1.307 -6.931 1.00 90.19 274 SER A N 1
ATOM 2206 C CA . SER A 1 274 ? 15.866 -2.269 -8.047 1.00 90.19 274 SER A CA 1
ATOM 2207 C C . SER A 1 274 ? 14.608 -3.145 -8.131 1.00 90.19 274 SER A C 1
ATOM 2209 O O . SER A 1 274 ? 14.305 -3.696 -9.189 1.00 90.19 274 SER A O 1
ATOM 2211 N N . GLU A 1 275 ? 13.858 -3.284 -7.037 1.00 88.56 275 GLU A N 1
ATOM 2212 C CA . GLU A 1 275 ? 12.625 -4.075 -7.005 1.00 88.56 275 GLU A CA 1
ATOM 2213 C C . GLU A 1 275 ? 11.428 -3.276 -7.547 1.00 88.56 275 GLU A C 1
ATOM 2215 O O . GLU A 1 275 ? 10.484 -3.867 -8.082 1.00 88.56 275 GLU A O 1
ATOM 2220 N N . ILE A 1 276 ? 11.477 -1.944 -7.445 1.00 91.12 276 ILE A N 1
ATOM 2221 C CA . ILE A 1 276 ? 10.331 -1.065 -7.708 1.00 91.12 276 ILE A CA 1
ATOM 2222 C C . ILE A 1 276 ? 10.571 -0.032 -8.802 1.00 91.12 276 ILE A C 1
ATOM 2224 O O . ILE A 1 276 ? 9.617 0.589 -9.245 1.00 91.12 276 ILE A O 1
ATOM 2228 N N . MET A 1 277 ? 11.801 0.165 -9.260 1.00 90.88 277 MET A N 1
ATOM 2229 C CA . MET A 1 277 ? 12.131 1.140 -10.295 1.00 90.88 277 MET A CA 1
ATOM 2230 C C . MET A 1 277 ? 12.450 0.447 -11.618 1.00 90.88 277 MET A C 1
ATOM 2232 O O . MET A 1 277 ? 12.941 -0.682 -11.670 1.00 90.88 277 MET A O 1
ATOM 2236 N N . ASN A 1 278 ? 12.177 1.164 -12.694 1.00 89.38 278 ASN A N 1
ATOM 2237 C CA . ASN A 1 278 ? 12.716 0.953 -14.023 1.00 89.38 278 ASN A CA 1
ATOM 2238 C C . ASN A 1 278 ? 13.779 2.021 -14.283 1.00 89.38 278 ASN A C 1
ATOM 2240 O O . ASN A 1 278 ? 13.710 3.115 -13.722 1.00 89.38 278 ASN A O 1
ATOM 2244 N N . ALA A 1 279 ? 14.727 1.719 -15.158 1.00 88.12 279 ALA A N 1
ATOM 2245 C CA . ALA A 1 279 ? 15.725 2.667 -15.627 1.00 88.12 279 ALA A CA 1
ATOM 2246 C C . ALA A 1 279 ? 15.737 2.683 -17.154 1.00 88.12 279 ALA A C 1
ATOM 2248 O O . ALA A 1 279 ? 15.341 1.710 -17.804 1.00 88.12 279 ALA A O 1
ATOM 2249 N N . GLN A 1 280 ? 16.192 3.792 -17.726 1.00 83.94 280 GLN A N 1
ATOM 2250 C CA . GLN A 1 280 ? 16.523 3.836 -19.141 1.00 83.94 280 GLN A CA 1
ATOM 2251 C C . GLN A 1 280 ? 17.642 2.836 -19.480 1.00 83.94 280 GLN A C 1
ATOM 2253 O O . GLN A 1 280 ? 18.418 2.400 -18.629 1.00 83.94 280 GLN A O 1
ATOM 2258 N N . SER A 1 281 ? 17.730 2.465 -20.757 1.00 83.12 281 SER A N 1
ATOM 2259 C CA . SER A 1 281 ? 18.726 1.505 -21.234 1.00 83.12 281 SER A CA 1
ATOM 2260 C C . SER A 1 281 ? 20.153 1.979 -20.937 1.00 83.12 281 SER A C 1
ATOM 2262 O O . SER A 1 281 ? 20.581 3.006 -21.455 1.00 83.12 281 SER A O 1
ATOM 2264 N N . GLY A 1 282 ? 20.908 1.181 -20.178 1.00 81.75 282 GLY A N 1
ATOM 2265 C CA . GLY A 1 282 ? 22.300 1.470 -19.808 1.00 81.75 282 GLY A CA 1
ATOM 2266 C C . GLY A 1 282 ? 22.469 2.318 -18.544 1.00 81.75 282 GLY A C 1
ATOM 2267 O O . GLY A 1 282 ? 23.605 2.583 -18.160 1.00 81.75 282 GLY A O 1
ATOM 2268 N N . GLU A 1 283 ? 21.374 2.709 -17.891 1.00 84.50 283 GLU A N 1
ATOM 2269 C CA . GLU A 1 283 ? 21.385 3.486 -16.650 1.00 84.50 283 GLU A CA 1
ATOM 2270 C C . GLU A 1 283 ? 21.193 2.590 -15.420 1.00 84.50 283 GLU A C 1
ATOM 2272 O O . GLU A 1 283 ? 20.590 1.514 -15.489 1.00 84.50 283 GLU A O 1
ATOM 2277 N N . THR A 1 284 ? 21.695 3.042 -14.270 1.00 82.62 284 THR A N 1
ATOM 2278 C CA . THR A 1 284 ? 21.525 2.357 -12.984 1.00 82.62 284 THR A CA 1
ATOM 2279 C C . THR A 1 284 ? 20.396 2.967 -12.164 1.00 82.62 284 THR A C 1
ATOM 2281 O O . THR A 1 284 ? 20.109 4.164 -12.221 1.00 82.62 284 THR A O 1
ATOM 2284 N N . VAL A 1 285 ? 19.749 2.124 -11.359 1.00 83.94 285 VAL A N 1
ATOM 2285 C CA . VAL A 1 285 ? 18.808 2.583 -10.337 1.00 83.94 285 VAL A CA 1
ATOM 2286 C C . VAL A 1 285 ? 19.600 2.942 -9.080 1.00 83.94 285 VAL A C 1
ATOM 2288 O O . VAL A 1 285 ? 20.071 2.051 -8.373 1.00 83.94 285 VAL A O 1
ATOM 2291 N N . ASP A 1 286 ? 19.710 4.238 -8.785 1.00 75.94 286 ASP A N 1
ATOM 2292 C CA . ASP A 1 286 ? 20.582 4.740 -7.710 1.00 75.94 286 ASP A CA 1
ATOM 2293 C C . ASP A 1 286 ? 19.878 4.880 -6.346 1.00 75.94 286 ASP A C 1
ATOM 2295 O O . ASP A 1 286 ? 20.537 4.953 -5.308 1.00 75.94 286 ASP A O 1
ATOM 2299 N N . GLY A 1 287 ? 18.540 4.878 -6.313 1.00 88.69 287 GLY A N 1
ATOM 2300 C CA . GLY A 1 287 ? 17.759 4.930 -5.074 1.00 88.69 287 GLY A CA 1
ATOM 2301 C C . GLY A 1 287 ? 16.453 5.717 -5.186 1.00 88.69 287 GLY A C 1
ATOM 2302 O O . GLY A 1 287 ? 16.138 6.302 -6.219 1.00 88.69 287 GLY A O 1
ATOM 2303 N N . TYR A 1 288 ? 15.700 5.748 -4.088 1.00 93.94 288 TYR A N 1
ATOM 2304 C CA . TYR A 1 288 ? 14.549 6.634 -3.903 1.00 93.94 288 TYR A CA 1
ATOM 2305 C C . TYR A 1 288 ? 14.475 7.098 -2.444 1.00 93.94 288 TYR A C 1
ATOM 2307 O O . TYR A 1 288 ? 15.192 6.585 -1.585 1.00 93.94 288 TYR A O 1
ATOM 2315 N N . SER A 1 289 ? 13.604 8.054 -2.144 1.00 95.06 289 SER A N 1
ATOM 2316 C CA . SER A 1 289 ? 13.195 8.369 -0.776 1.00 95.06 289 SER A CA 1
ATOM 2317 C C . SER A 1 289 ? 11.724 8.751 -0.734 1.00 95.06 289 SER A C 1
ATOM 2319 O O . SER A 1 289 ? 11.215 9.403 -1.646 1.00 95.06 289 SER A O 1
ATOM 2321 N N . LEU A 1 290 ? 11.053 8.362 0.343 1.00 96.00 290 LEU A N 1
ATOM 2322 C CA . LEU A 1 290 ? 9.722 8.848 0.678 1.00 96.00 290 LEU A CA 1
ATOM 2323 C C . LEU A 1 290 ? 9.907 10.071 1.572 1.00 96.00 290 LEU A C 1
ATOM 2325 O O . LEU A 1 290 ? 10.603 9.986 2.582 1.00 96.00 290 LEU A O 1
ATOM 2329 N N . GLU A 1 291 ? 9.322 11.201 1.202 1.00 95.69 291 GLU A N 1
ATOM 2330 C CA . GLU A 1 291 ? 9.344 12.427 1.999 1.00 95.69 291 GLU A CA 1
ATOM 2331 C C . GLU A 1 291 ? 7.934 12.865 2.370 1.00 95.69 291 GLU A C 1
ATOM 2333 O O . GLU A 1 291 ? 6.960 12.420 1.768 1.00 95.69 291 GLU A O 1
ATOM 2338 N N . ASN A 1 292 ? 7.823 13.753 3.361 1.00 95.88 292 ASN A N 1
ATOM 2339 C CA . ASN A 1 292 ? 6.543 14.264 3.849 1.00 95.88 292 ASN A CA 1
ATOM 2340 C C . ASN A 1 292 ? 5.558 13.129 4.165 1.00 95.88 292 ASN A C 1
ATOM 2342 O O . ASN A 1 292 ? 4.393 13.186 3.781 1.00 95.88 292 ASN A O 1
ATOM 2346 N N . LEU A 1 293 ? 6.056 12.083 4.835 1.00 96.25 293 LEU A N 1
ATOM 2347 C CA . LEU A 1 293 ? 5.249 10.936 5.238 1.00 96.25 293 LEU A CA 1
ATOM 2348 C C . LEU A 1 293 ? 4.140 11.378 6.196 1.00 96.25 293 LEU A C 1
ATOM 2350 O O . LEU A 1 293 ? 4.401 11.934 7.267 1.00 96.25 293 LEU A O 1
ATOM 2354 N N . GLU A 1 294 ? 2.905 11.079 5.818 1.00 95.75 294 GLU A N 1
ATOM 2355 C CA . GLU A 1 294 ? 1.686 11.388 6.555 1.00 95.75 294 GLU A CA 1
ATOM 2356 C C . GLU A 1 294 ? 0.797 10.143 6.638 1.00 95.75 294 GLU A C 1
ATOM 2358 O O . GLU A 1 294 ? 0.650 9.407 5.665 1.00 95.75 294 GLU A O 1
ATOM 2363 N N . LEU A 1 295 ? 0.190 9.900 7.801 1.00 94.94 295 LEU A N 1
ATOM 2364 C CA . LEU A 1 295 ? -0.905 8.946 7.946 1.00 94.94 295 LEU A CA 1
ATOM 2365 C C . LEU A 1 295 ? -2.208 9.681 7.660 1.00 94.94 295 LEU A C 1
ATOM 2367 O O . LEU A 1 295 ? -2.599 10.574 8.413 1.00 94.94 295 LEU A O 1
ATOM 2371 N N . GLU A 1 296 ? -2.883 9.271 6.601 1.00 94.44 296 GLU A N 1
ATOM 2372 C CA . GLU A 1 296 ? -4.241 9.668 6.278 1.00 94.44 296 GLU A CA 1
ATOM 2373 C C . GLU A 1 296 ? -5.230 8.621 6.785 1.00 94.44 296 GLU A C 1
ATOM 2375 O O . GLU A 1 296 ? -4.987 7.421 6.667 1.00 94.44 296 GLU A O 1
ATOM 2380 N N . TYR A 1 297 ? -6.346 9.076 7.350 1.00 92.06 297 TYR A N 1
ATOM 2381 C CA . TYR A 1 297 ? -7.505 8.235 7.646 1.00 92.06 297 TYR A CA 1
ATOM 2382 C C . TYR A 1 297 ? -8.768 9.084 7.791 1.00 92.06 297 TYR A C 1
ATOM 2384 O O . TYR A 1 297 ? -8.708 10.290 8.051 1.00 92.06 297 TYR A O 1
ATOM 2392 N N . GLU A 1 298 ? -9.926 8.442 7.679 1.00 91.38 298 GLU A N 1
ATOM 2393 C CA . GLU A 1 298 ? -11.215 9.054 7.979 1.00 91.38 298 GLU A CA 1
ATOM 2394 C C . GLU A 1 298 ? -11.804 8.475 9.267 1.00 91.38 298 GLU A C 1
ATOM 2396 O O . GLU A 1 298 ? -11.654 7.292 9.584 1.00 91.38 298 GLU A O 1
ATOM 2401 N N . SER A 1 299 ? -12.511 9.317 10.017 1.00 90.38 299 SER A N 1
ATOM 2402 C CA . SER A 1 299 ? -13.286 8.899 11.183 1.00 90.38 299 SER A CA 1
ATOM 2403 C C . SER A 1 299 ? -14.718 9.408 11.114 1.00 90.38 299 SER A C 1
ATOM 2405 O O . SER A 1 299 ? -14.960 10.512 10.620 1.00 90.38 299 SER A O 1
ATOM 2407 N N . ILE A 1 300 ? -15.646 8.662 11.702 1.00 89.69 300 ILE A N 1
ATOM 2408 C CA . ILE A 1 300 ? -17.031 9.090 11.912 1.00 89.69 300 ILE A CA 1
ATOM 2409 C C . ILE A 1 300 ? -17.268 9.229 13.416 1.00 89.69 300 ILE A C 1
ATOM 2411 O O . ILE A 1 300 ? -17.041 8.281 14.168 1.00 89.69 300 ILE A O 1
ATOM 2415 N N . GLU A 1 301 ? -17.745 10.396 13.852 1.00 89.56 301 GLU A N 1
ATOM 2416 C CA . GLU A 1 301 ? -18.234 10.596 15.222 1.00 89.56 301 GLU A CA 1
ATOM 2417 C C . GLU A 1 301 ? -19.683 10.088 15.304 1.00 89.56 301 GLU A C 1
ATOM 2419 O O . GLU A 1 301 ? -20.620 10.733 14.830 1.00 89.56 301 GLU A O 1
ATOM 2424 N N . ASN A 1 302 ? -19.872 8.888 15.853 1.00 86.44 302 ASN A N 1
ATOM 2425 C CA . ASN A 1 302 ? -21.175 8.270 16.065 1.00 86.44 302 ASN A CA 1
ATOM 2426 C C . ASN A 1 302 ? -21.112 7.238 17.204 1.00 86.44 302 ASN A C 1
ATOM 2428 O O . ASN A 1 302 ? -20.598 6.128 17.049 1.00 86.44 302 ASN A O 1
ATOM 2432 N N . MET A 1 303 ? -21.732 7.579 18.335 1.00 86.38 303 MET A N 1
ATOM 2433 C CA . MET A 1 303 ? -21.779 6.730 19.530 1.00 86.38 303 MET A CA 1
ATOM 2434 C C . MET A 1 303 ? -22.397 5.345 19.275 1.00 86.38 303 MET A C 1
ATOM 2436 O O . MET A 1 303 ? -21.975 4.361 19.881 1.00 86.38 303 MET A O 1
ATOM 2440 N N . ASN A 1 304 ? -23.389 5.237 18.386 1.00 85.81 304 ASN A N 1
ATOM 2441 C CA . ASN A 1 304 ? -24.013 3.947 18.087 1.00 85.81 304 ASN A CA 1
ATOM 2442 C C . ASN A 1 304 ? -23.041 3.035 17.332 1.00 85.81 304 ASN A C 1
ATOM 2444 O O . ASN A 1 304 ? -22.926 1.861 17.678 1.00 85.81 304 ASN A O 1
ATOM 2448 N N . LEU A 1 305 ? -22.303 3.579 16.357 1.00 83.31 305 LEU A N 1
ATOM 2449 C CA . LEU A 1 305 ? -21.257 2.834 15.649 1.00 83.31 305 LEU A CA 1
ATOM 2450 C C . LEU A 1 305 ? -20.123 2.432 16.595 1.00 83.31 305 LEU A C 1
ATOM 2452 O O . LEU A 1 305 ? -19.671 1.290 16.551 1.00 83.31 305 LEU A O 1
ATOM 2456 N N . ALA A 1 306 ? -19.710 3.330 17.492 1.00 83.19 306 ALA A N 1
ATOM 2457 C CA . ALA A 1 306 ? -18.665 3.042 18.468 1.00 83.19 306 ALA A CA 1
ATOM 2458 C C . ALA A 1 306 ? -19.050 1.889 19.410 1.00 83.19 306 ALA A C 1
ATOM 2460 O O . ALA A 1 306 ? -18.268 0.955 19.574 1.00 83.19 306 ALA A O 1
ATOM 2461 N N . ARG A 1 307 ? -20.281 1.882 19.945 1.00 82.06 307 ARG A N 1
ATOM 2462 C CA . ARG A 1 307 ? -20.786 0.781 20.792 1.00 82.06 307 ARG A CA 1
ATOM 2463 C C . ARG A 1 307 ? -20.962 -0.526 20.023 1.00 82.06 307 ARG A C 1
ATOM 2465 O O . ARG A 1 307 ? -20.744 -1.599 20.576 1.00 82.06 307 ARG A O 1
ATOM 2472 N N . LYS A 1 308 ? -21.355 -0.467 18.746 1.00 79.88 308 LYS A N 1
ATOM 2473 C CA . LYS A 1 308 ? -21.391 -1.662 17.889 1.00 79.88 308 LYS A CA 1
ATOM 2474 C C . LYS A 1 308 ? -19.993 -2.236 17.706 1.00 79.88 308 LYS A C 1
ATOM 2476 O O . LYS A 1 308 ? -19.815 -3.429 17.908 1.00 79.88 308 LYS A O 1
ATOM 2481 N N . SER A 1 309 ? -19.016 -1.391 17.386 1.00 77.50 309 SER A N 1
ATOM 2482 C CA . SER A 1 309 ? -17.617 -1.799 17.276 1.00 77.50 309 SER A CA 1
ATOM 2483 C C . SER A 1 309 ? -17.105 -2.402 18.591 1.00 77.50 309 SER A C 1
ATOM 2485 O O . SER A 1 309 ? -16.545 -3.492 18.579 1.00 77.50 309 SER A O 1
ATOM 2487 N N . GLU A 1 310 ? -17.403 -1.784 19.737 1.00 76.69 310 GLU A N 1
ATOM 2488 C CA . GLU A 1 310 ? -17.084 -2.339 21.060 1.00 76.69 310 GLU A CA 1
ATOM 2489 C C . GLU A 1 310 ? -17.669 -3.747 21.258 1.00 76.69 310 GLU A C 1
ATOM 2491 O O . GLU A 1 310 ? -16.945 -4.655 21.649 1.00 76.69 310 GLU A O 1
ATOM 2496 N N . ASN A 1 311 ? -18.941 -3.976 20.921 1.00 74.81 311 ASN A N 1
ATOM 2497 C CA . ASN A 1 311 ? -19.543 -5.310 21.020 1.00 74.81 311 ASN A CA 1
ATOM 2498 C C . ASN A 1 311 ? -18.889 -6.330 20.067 1.00 74.81 311 ASN A C 1
ATOM 2500 O O . ASN A 1 311 ? -18.763 -7.510 20.412 1.00 74.81 311 ASN A O 1
ATOM 2504 N N . LEU A 1 312 ? -18.466 -5.886 18.877 1.00 71.88 312 LEU A N 1
ATOM 2505 C CA . LEU A 1 312 ? -17.820 -6.741 17.878 1.00 71.88 312 LEU A CA 1
ATOM 2506 C C . LEU A 1 312 ? -16.439 -7.230 18.337 1.00 71.88 312 LEU A C 1
ATOM 2508 O O . LEU A 1 312 ? -16.113 -8.382 18.066 1.00 71.88 312 LEU A O 1
ATOM 2512 N N . TYR A 1 313 ? -15.660 -6.395 19.036 1.00 70.94 313 TYR A N 1
ATOM 2513 C CA . TYR A 1 313 ? -14.312 -6.755 19.517 1.00 70.94 313 TYR A CA 1
ATOM 2514 C C . TYR A 1 313 ? -14.245 -7.137 21.002 1.00 70.94 313 TYR A C 1
ATOM 2516 O O . TYR A 1 313 ? -13.243 -7.692 21.443 1.00 70.94 313 TYR A O 1
ATOM 2524 N N . GLY A 1 314 ? -15.278 -6.833 21.787 1.00 65.44 314 GLY A N 1
ATOM 2525 C CA . GLY A 1 314 ? -15.381 -7.201 23.201 1.00 65.44 314 GLY A CA 1
ATOM 2526 C C . GLY A 1 314 ? -15.886 -8.628 23.431 1.00 65.44 314 GLY A C 1
ATOM 2527 O O . GLY A 1 314 ? -15.771 -9.147 24.539 1.00 65.44 314 GLY A O 1
ATOM 2528 N N . SER A 1 315 ? -16.440 -9.270 22.399 1.00 61.22 315 SER A N 1
ATOM 2529 C CA . SER A 1 315 ? -16.747 -10.704 22.394 1.00 61.22 315 SER A CA 1
ATOM 2530 C C . SER A 1 315 ? -15.527 -11.508 21.919 1.00 61.22 315 SER A C 1
ATOM 2532 O O . SER A 1 315 ? -14.669 -10.960 21.233 1.00 61.22 315 SER A O 1
ATOM 2534 N N . GLU A 1 316 ? -15.419 -12.795 22.280 1.00 64.19 316 GLU A N 1
ATOM 2535 C CA . GLU A 1 316 ? -14.338 -13.723 21.866 1.00 64.19 316 GLU A CA 1
ATOM 2536 C C . GLU A 1 316 ? -14.371 -14.047 20.353 1.00 64.19 316 GLU A C 1
ATOM 2538 O O . GLU A 1 316 ? -14.287 -15.200 19.930 1.00 64.19 316 GLU A O 1
ATOM 2543 N N . ARG A 1 317 ? -14.561 -13.035 19.506 1.00 66.31 317 ARG A N 1
ATOM 2544 C CA . ARG A 1 317 ? -14.701 -13.181 18.067 1.00 66.31 317 ARG A CA 1
ATOM 2545 C C . ARG A 1 317 ? -13.343 -13.476 17.440 1.00 66.31 317 ARG A C 1
ATOM 2547 O O . ARG A 1 317 ? -12.372 -12.750 17.640 1.00 66.31 317 ARG A O 1
ATOM 2554 N N . GLU A 1 318 ? -13.296 -14.531 16.637 1.00 69.69 318 GLU A N 1
ATOM 2555 C CA . GLU A 1 318 ? -12.137 -14.845 15.809 1.00 69.69 318 GLU A CA 1
ATOM 2556 C C . GLU A 1 318 ? -12.093 -13.887 14.608 1.00 69.69 318 GLU A C 1
ATOM 2558 O O . GLU A 1 318 ? -13.054 -13.791 13.842 1.00 69.69 318 GLU A O 1
ATOM 2563 N N . LEU A 1 319 ? -10.979 -13.169 14.444 1.00 70.19 319 LEU A N 1
ATOM 2564 C CA . LEU A 1 319 ? -10.686 -12.407 13.229 1.00 70.19 319 LEU A CA 1
ATOM 2565 C C . LEU A 1 319 ? -9.968 -13.336 12.251 1.00 70.19 319 LEU A C 1
ATOM 2567 O O . LEU A 1 319 ? -8.855 -13.789 12.523 1.00 70.19 319 LEU A O 1
ATOM 2571 N N . SER A 1 320 ? -10.624 -13.644 11.136 1.00 71.19 320 SER A N 1
ATOM 2572 C CA . SER A 1 320 ? -10.095 -14.533 10.100 1.00 71.19 320 SER A CA 1
ATOM 2573 C C . SER A 1 320 ? -9.840 -13.741 8.832 1.00 71.19 320 SER A C 1
ATOM 2575 O O . SER A 1 320 ? -10.791 -13.320 8.189 1.00 71.19 320 SER A O 1
ATOM 2577 N N . PHE A 1 321 ? -8.579 -13.581 8.447 1.00 73.25 321 PHE A N 1
ATOM 2578 C CA . PHE A 1 321 ? -8.183 -12.929 7.198 1.00 73.25 321 PHE A CA 1
ATOM 2579 C C . PHE A 1 321 ? -7.446 -13.908 6.286 1.00 73.25 321 PHE A C 1
ATOM 2581 O O . PHE A 1 321 ? -6.830 -14.883 6.733 1.00 73.25 321 PHE A O 1
ATOM 2588 N N . GLU A 1 322 ? -7.488 -13.627 4.986 1.00 73.56 322 GLU A N 1
ATOM 2589 C CA . GLU A 1 322 ? -6.739 -14.399 4.004 1.00 73.56 322 GLU A CA 1
ATOM 2590 C C . GLU A 1 322 ? -5.235 -14.204 4.196 1.00 73.56 322 GLU A C 1
ATOM 2592 O O . GLU A 1 322 ? -4.746 -13.099 4.435 1.00 73.56 322 GLU A O 1
ATOM 2597 N N . HIS A 1 323 ? -4.485 -15.299 4.083 1.00 77.06 323 HIS A N 1
ATOM 2598 C CA . HIS A 1 323 ? -3.037 -15.281 4.221 1.00 77.06 323 HIS A CA 1
ATOM 2599 C C . HIS A 1 323 ? -2.378 -15.788 2.939 1.00 77.06 323 HIS A C 1
ATOM 2601 O O . HIS A 1 323 ? -2.492 -16.965 2.595 1.00 77.06 323 HIS A O 1
ATOM 2607 N N . ALA A 1 324 ? -1.634 -14.912 2.266 1.00 79.12 324 ALA A N 1
ATOM 2608 C CA . ALA A 1 324 ? -1.021 -15.194 0.974 1.00 79.12 324 ALA A CA 1
ATOM 2609 C C . ALA A 1 324 ? 0.495 -15.385 1.083 1.00 79.12 324 ALA A C 1
ATOM 2611 O O . ALA A 1 324 ? 1.259 -14.429 1.011 1.00 79.12 324 ALA A O 1
ATOM 2612 N N . THR A 1 325 ? 0.978 -16.613 1.249 1.00 80.81 325 THR A N 1
ATOM 2613 C CA . THR A 1 325 ? 2.426 -16.847 1.367 1.00 80.81 325 THR A CA 1
ATOM 2614 C C . THR A 1 325 ? 3.085 -16.958 -0.010 1.00 80.81 325 THR A C 1
ATOM 2616 O O . THR A 1 325 ? 2.800 -17.888 -0.765 1.00 80.81 325 THR A O 1
ATOM 2619 N N . LEU A 1 326 ? 4.043 -16.073 -0.313 1.00 83.31 326 LEU A N 1
ATOM 2620 C CA . LEU A 1 326 ? 4.971 -16.300 -1.424 1.00 83.31 326 LEU A CA 1
ATOM 2621 C C . LEU A 1 326 ? 5.885 -17.479 -1.067 1.00 83.31 326 LEU A C 1
ATOM 2623 O O . LEU A 1 326 ? 6.819 -17.325 -0.284 1.00 83.31 326 LEU A O 1
ATOM 2627 N N . MET A 1 327 ? 5.618 -18.652 -1.642 1.00 82.12 327 MET A N 1
ATOM 2628 C CA . MET A 1 327 ? 6.395 -19.854 -1.330 1.00 82.12 327 MET A CA 1
ATOM 2629 C C . MET A 1 327 ? 7.806 -19.818 -1.911 1.00 82.12 327 MET A C 1
ATOM 2631 O O . MET A 1 327 ? 8.772 -20.122 -1.215 1.00 82.12 327 MET A O 1
ATOM 2635 N N . LYS A 1 328 ? 7.930 -19.494 -3.202 1.00 83.44 328 LYS A N 1
ATOM 2636 C CA . LYS A 1 328 ? 9.219 -19.486 -3.891 1.00 83.44 328 LYS A CA 1
ATOM 2637 C C . LYS A 1 328 ? 9.196 -18.656 -5.165 1.00 83.44 328 LYS A C 1
ATOM 2639 O O . LYS A 1 328 ? 8.148 -18.450 -5.769 1.00 83.44 328 LYS A O 1
ATOM 2644 N N . LYS A 1 329 ? 10.390 -18.240 -5.582 1.00 85.69 329 LYS A N 1
ATOM 2645 C CA . LYS A 1 329 ? 10.684 -17.741 -6.927 1.00 85.69 329 LYS A CA 1
ATOM 2646 C C . LYS A 1 329 ? 11.684 -18.699 -7.559 1.00 85.69 329 LYS A C 1
ATOM 2648 O O . LYS A 1 329 ? 12.721 -18.978 -6.961 1.00 85.69 329 LYS A O 1
ATOM 2653 N N . THR A 1 330 ? 11.357 -19.218 -8.732 1.00 85.50 330 THR A N 1
ATOM 2654 C CA . THR A 1 330 ? 12.182 -20.194 -9.449 1.00 85.50 330 THR A CA 1
ATOM 2655 C C . THR A 1 330 ? 12.220 -19.855 -10.922 1.00 85.50 330 THR A C 1
ATOM 2657 O O . THR A 1 330 ? 11.237 -19.383 -11.485 1.00 85.50 330 THR A O 1
ATOM 2660 N N . GLU A 1 331 ? 13.371 -20.108 -11.530 1.00 87.44 331 GLU A N 1
ATOM 2661 C CA . GLU A 1 331 ? 13.558 -19.992 -12.968 1.00 87.44 331 GLU A CA 1
ATOM 2662 C C . GLU A 1 331 ? 13.374 -21.364 -13.598 1.00 87.44 331 GLU A C 1
ATOM 2664 O O . GLU A 1 331 ? 13.865 -22.369 -13.076 1.00 87.44 331 GLU A O 1
ATOM 2669 N N . TRP A 1 332 ? 12.666 -21.394 -14.720 1.00 83.06 332 TRP A N 1
ATOM 2670 C CA . TRP A 1 332 ? 12.399 -22.615 -15.461 1.00 83.06 332 TRP A CA 1
ATOM 2671 C C . TRP A 1 332 ? 12.758 -22.434 -16.926 1.00 83.06 332 TRP A C 1
ATOM 2673 O O . TRP A 1 332 ? 12.629 -21.345 -17.490 1.00 83.06 332 TRP A O 1
ATOM 2683 N N . ASP A 1 333 ? 13.187 -23.532 -17.539 1.00 83.19 333 ASP A N 1
ATOM 2684 C CA . ASP A 1 333 ? 13.263 -23.626 -18.987 1.00 83.19 333 ASP A CA 1
ATOM 2685 C C . ASP A 1 333 ? 11.837 -23.622 -19.554 1.00 83.19 333 ASP A C 1
ATOM 2687 O O . ASP A 1 333 ? 10.964 -24.338 -19.061 1.00 83.19 333 ASP A O 1
ATOM 2691 N N . LYS A 1 334 ? 11.593 -22.828 -20.600 1.00 83.94 334 LYS A N 1
ATOM 2692 C CA . LYS A 1 334 ? 10.277 -22.749 -21.250 1.00 83.94 334 LYS A CA 1
ATOM 2693 C C . LYS A 1 334 ? 9.818 -24.070 -21.870 1.00 83.94 334 LYS A C 1
ATOM 2695 O O . LYS A 1 334 ? 8.631 -24.231 -22.124 1.00 83.94 334 LYS A O 1
ATOM 2700 N N . SER A 1 335 ? 10.740 -24.988 -22.153 1.00 85.6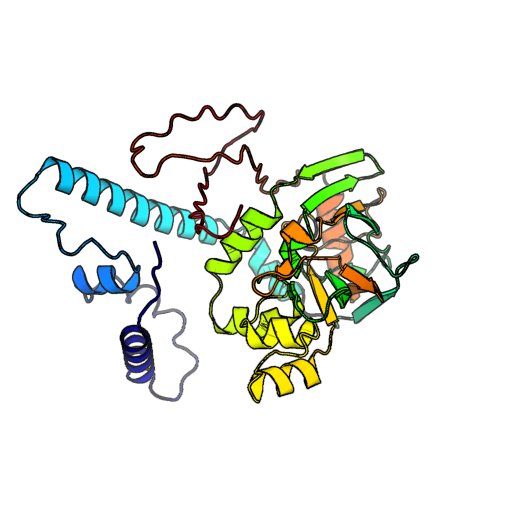2 335 SER A N 1
ATOM 2701 C CA . SER A 1 335 ? 10.433 -26.323 -22.676 1.00 85.62 335 SER A CA 1
ATOM 2702 C C . SER A 1 335 ? 9.851 -27.268 -21.622 1.00 85.62 335 SER A C 1
ATOM 2704 O O . SER A 1 335 ? 9.380 -28.354 -21.963 1.00 85.62 335 SER A O 1
ATOM 2706 N N . LEU A 1 336 ? 9.878 -26.878 -20.347 1.00 83.62 336 LEU A N 1
ATOM 2707 C CA . LEU A 1 336 ? 9.400 -27.698 -19.249 1.00 83.62 336 LEU A CA 1
ATOM 2708 C C . LEU A 1 336 ? 7.866 -27.697 -19.208 1.00 83.62 336 LEU A C 1
ATOM 2710 O O . LEU A 1 336 ? 7.234 -26.652 -19.091 1.00 83.62 336 LEU A O 1
ATOM 2714 N N . THR A 1 337 ? 7.266 -28.884 -19.292 1.00 80.50 337 THR A N 1
ATOM 2715 C CA . THR A 1 337 ? 5.804 -29.058 -19.359 1.00 80.50 337 THR A CA 1
ATOM 2716 C C . THR A 1 337 ? 5.168 -29.458 -18.030 1.00 80.50 337 THR A C 1
ATOM 2718 O O . THR A 1 337 ? 3.961 -29.315 -17.871 1.00 80.50 337 THR A O 1
ATOM 2721 N N . ILE A 1 338 ? 5.956 -29.962 -17.074 1.00 83.69 338 ILE A N 1
ATOM 2722 C CA . ILE A 1 338 ? 5.469 -30.447 -15.776 1.00 83.69 338 ILE A CA 1
ATOM 2723 C C . ILE A 1 338 ? 6.329 -29.861 -14.663 1.00 83.69 338 ILE A C 1
ATOM 2725 O O . ILE A 1 338 ? 7.524 -30.145 -14.582 1.00 83.69 338 ILE A O 1
ATOM 2729 N N . VAL A 1 339 ? 5.701 -29.096 -13.771 1.00 80.62 339 VAL A N 1
ATOM 2730 C CA . VAL A 1 339 ? 6.326 -28.545 -12.564 1.00 80.62 339 VAL A CA 1
ATOM 2731 C C . VAL A 1 339 ? 5.768 -29.286 -11.350 1.00 80.62 339 VAL A C 1
ATOM 2733 O O . VAL A 1 339 ? 4.568 -29.249 -11.096 1.00 80.62 339 VAL A O 1
ATOM 2736 N N . ASN A 1 340 ? 6.638 -29.966 -10.602 1.00 83.75 340 ASN A N 1
ATOM 2737 C CA . ASN A 1 340 ? 6.258 -30.672 -9.378 1.00 83.75 340 ASN A CA 1
ATOM 2738 C C . ASN A 1 340 ? 6.567 -29.808 -8.156 1.00 83.75 340 ASN A C 1
ATOM 2740 O O . ASN A 1 340 ? 7.731 -29.489 -7.912 1.00 83.75 340 ASN A O 1
ATOM 2744 N N . GLU A 1 341 ? 5.542 -29.484 -7.366 1.00 82.81 341 GLU A N 1
ATOM 2745 C CA . GLU A 1 341 ? 5.670 -28.675 -6.154 1.00 82.81 341 GLU A CA 1
ATOM 2746 C C . GLU A 1 341 ? 5.043 -29.341 -4.939 1.00 82.81 341 GLU A C 1
ATOM 2748 O O . GLU A 1 341 ? 3.941 -29.882 -5.004 1.00 82.81 341 GLU A O 1
ATOM 2753 N N . THR A 1 342 ? 5.726 -29.226 -3.803 1.00 83.00 342 THR A N 1
ATOM 2754 C CA . THR A 1 342 ? 5.197 -29.654 -2.509 1.00 83.00 342 THR A CA 1
ATOM 2755 C C . THR A 1 342 ? 4.825 -28.425 -1.695 1.00 83.00 342 THR A C 1
ATOM 2757 O O . THR A 1 342 ? 5.694 -27.652 -1.290 1.00 83.00 342 THR A O 1
ATOM 2760 N N . VAL A 1 343 ? 3.535 -28.264 -1.411 1.00 78.94 343 VAL A N 1
ATOM 2761 C CA . VAL A 1 343 ? 3.035 -27.235 -0.496 1.00 78.94 343 VAL A CA 1
ATOM 2762 C C . VAL A 1 343 ? 2.986 -27.836 0.907 1.00 78.94 343 VAL A C 1
ATOM 2764 O O . VAL A 1 343 ? 2.118 -28.649 1.207 1.00 78.94 343 VAL A O 1
ATOM 2767 N N . ASN A 1 344 ? 3.928 -27.459 1.772 1.00 78.19 344 ASN A N 1
ATOM 2768 C CA . ASN A 1 344 ? 3.938 -27.879 3.176 1.00 78.19 344 ASN A CA 1
ATOM 2769 C C . ASN A 1 344 ? 3.924 -26.654 4.093 1.00 78.19 344 ASN A C 1
ATOM 2771 O O . ASN A 1 344 ? 4.937 -26.288 4.691 1.00 78.19 344 ASN A O 1
ATOM 2775 N N . LEU A 1 345 ? 2.775 -25.983 4.147 1.00 74.25 345 LEU A N 1
ATOM 2776 C CA . LEU A 1 345 ? 2.554 -24.836 5.021 1.00 74.25 345 LEU A CA 1
ATOM 2777 C C . LEU A 1 345 ? 1.621 -25.240 6.171 1.00 74.25 345 LEU A C 1
ATOM 2779 O O . LEU A 1 345 ? 0.598 -25.874 5.913 1.00 74.25 345 LEU A O 1
ATOM 2783 N N . PRO A 1 346 ? 1.913 -24.851 7.427 1.00 70.50 346 PRO A N 1
ATOM 2784 C CA . PRO A 1 346 ? 1.040 -25.124 8.566 1.00 70.50 346 PRO A CA 1
ATOM 2785 C C . PRO A 1 346 ? -0.172 -24.177 8.541 1.00 70.50 346 PRO A C 1
ATOM 2787 O O . PRO A 1 346 ? -0.261 -23.223 9.313 1.00 70.50 346 PRO A O 1
ATOM 2790 N N . ARG A 1 347 ? -1.096 -24.404 7.604 1.00 75.12 347 ARG A N 1
ATOM 2791 C CA . ARG A 1 347 ? -2.341 -23.641 7.441 1.00 75.12 347 ARG A CA 1
ATOM 2792 C C . ARG A 1 347 ? -3.540 -24.544 7.700 1.00 75.12 347 ARG A C 1
ATOM 2794 O O . ARG A 1 347 ? -3.504 -25.726 7.377 1.00 75.12 347 ARG A O 1
ATOM 2801 N N . ARG A 1 348 ? -4.600 -23.975 8.288 1.00 75.12 348 ARG A N 1
ATOM 2802 C CA . ARG A 1 348 ? -5.856 -24.699 8.562 1.00 75.12 348 ARG A CA 1
ATOM 2803 C C . ARG A 1 348 ? -6.541 -25.153 7.268 1.00 75.12 348 ARG A C 1
ATOM 2805 O O . ARG A 1 348 ? -7.131 -26.225 7.242 1.00 75.12 348 ARG A O 1
ATOM 2812 N N . SER A 1 349 ? -6.433 -24.350 6.213 1.00 77.38 349 SER A N 1
ATOM 2813 C CA . SER A 1 349 ? -6.945 -24.638 4.874 1.00 77.38 349 SER A CA 1
ATOM 2814 C C . SER A 1 349 ? -6.100 -23.923 3.814 1.00 77.38 349 SER A C 1
ATOM 2816 O O . SER A 1 349 ? -5.383 -22.963 4.112 1.00 77.38 349 SER A O 1
ATOM 2818 N N . MET A 1 350 ? -6.170 -24.409 2.576 1.00 82.44 350 MET A N 1
ATOM 2819 C CA . MET A 1 350 ? -5.605 -23.768 1.390 1.00 82.44 350 MET A CA 1
ATOM 2820 C C . MET A 1 350 ? -6.745 -23.559 0.397 1.00 82.44 350 MET A C 1
ATOM 2822 O O . MET A 1 350 ? -7.396 -24.531 0.028 1.00 82.44 350 MET A O 1
ATOM 2826 N N . LYS A 1 351 ? -6.989 -22.307 -0.005 1.00 81.88 351 LYS A N 1
ATOM 2827 C CA . LYS A 1 351 ? -8.024 -21.977 -0.995 1.00 81.88 351 LYS A CA 1
ATOM 2828 C C . LYS A 1 351 ? -7.520 -22.143 -2.429 1.00 81.88 351 LYS A C 1
ATOM 2830 O O . LYS A 1 351 ? -8.187 -22.755 -3.248 1.00 81.88 351 LYS A O 1
ATOM 2835 N N . ALA A 1 352 ? -6.334 -21.613 -2.727 1.00 82.69 352 ALA A N 1
ATOM 2836 C CA . ALA A 1 352 ? -5.794 -21.591 -4.082 1.00 82.69 352 ALA A CA 1
ATOM 2837 C C . ALA A 1 352 ? -4.259 -21.588 -4.097 1.00 82.69 352 ALA A C 1
ATOM 2839 O O . ALA A 1 352 ? -3.609 -21.210 -3.119 1.00 82.69 352 ALA A O 1
ATOM 2840 N N . VAL A 1 353 ? -3.693 -21.961 -5.248 1.00 84.06 353 VAL A N 1
ATOM 2841 C CA . VAL A 1 353 ? -2.277 -21.782 -5.587 1.00 84.06 353 VAL A CA 1
ATOM 2842 C C . VAL A 1 353 ? -2.202 -20.865 -6.802 1.00 84.06 353 VAL A C 1
ATOM 2844 O O . VAL A 1 353 ? -2.703 -21.206 -7.869 1.00 84.06 353 VAL A O 1
ATOM 2847 N N . VAL A 1 354 ? -1.561 -19.707 -6.647 1.00 82.75 354 VAL A N 1
ATOM 2848 C CA . VAL A 1 354 ? -1.367 -18.749 -7.742 1.00 82.75 354 VAL A CA 1
ATOM 2849 C C . VAL A 1 354 ? 0.061 -18.870 -8.263 1.00 82.75 354 VAL A C 1
ATOM 2851 O O . VAL A 1 354 ? 1.021 -18.679 -7.515 1.00 82.75 354 VAL A O 1
ATOM 2854 N N . MET A 1 355 ? 0.204 -19.172 -9.554 1.00 84.38 355 MET A N 1
ATOM 2855 C CA . MET A 1 355 ? 1.492 -19.189 -10.249 1.00 84.38 355 MET A CA 1
ATOM 2856 C C . MET A 1 355 ? 1.575 -17.997 -11.200 1.00 84.38 355 MET A C 1
ATOM 2858 O O . MET A 1 355 ? 0.784 -17.876 -12.133 1.00 84.38 355 MET A O 1
ATOM 2862 N N . LEU A 1 356 ? 2.541 -17.112 -10.956 1.00 83.12 356 LEU A N 1
ATOM 2863 C CA . LEU A 1 356 ? 2.804 -15.947 -11.796 1.00 83.12 356 LEU A CA 1
ATOM 2864 C C . LEU A 1 356 ? 4.088 -16.187 -12.590 1.00 83.12 356 LEU A C 1
ATOM 2866 O O . LEU A 1 356 ? 5.125 -16.517 -12.014 1.00 83.12 356 LEU A O 1
ATOM 2870 N N . PHE A 1 357 ? 4.014 -16.003 -13.906 1.00 82.56 357 PHE A N 1
ATOM 2871 C CA . PHE A 1 357 ? 5.130 -16.226 -14.819 1.00 82.56 357 PHE A CA 1
ATOM 2872 C C . PHE A 1 357 ? 5.605 -14.899 -15.396 1.00 82.56 357 PHE A C 1
ATOM 2874 O O . PHE A 1 357 ? 4.810 -14.112 -15.909 1.00 82.56 357 PHE A O 1
ATOM 2881 N N . THR A 1 358 ? 6.914 -14.679 -15.353 1.00 80.31 358 THR A N 1
ATOM 2882 C CA . THR A 1 358 ? 7.573 -13.568 -16.041 1.00 80.31 358 THR A CA 1
ATOM 2883 C C . THR A 1 358 ? 8.590 -14.134 -17.011 1.00 80.31 358 THR A C 1
ATOM 2885 O O . THR A 1 358 ? 9.407 -14.978 -16.640 1.00 80.31 358 THR A O 1
ATOM 2888 N N . GLU A 1 359 ? 8.555 -13.666 -18.250 1.00 80.00 359 GLU A N 1
ATOM 2889 C CA . GLU A 1 359 ? 9.569 -14.012 -19.232 1.00 80.00 359 GLU A CA 1
ATOM 2890 C C . GLU A 1 359 ? 10.796 -13.124 -19.025 1.00 80.00 359 GLU A C 1
ATOM 2892 O O . GLU A 1 359 ? 10.671 -11.902 -19.018 1.00 80.00 359 GLU A O 1
ATOM 2897 N N . LYS A 1 360 ? 11.977 -13.727 -18.851 1.00 66.88 360 LYS A N 1
ATOM 2898 C CA . LYS A 1 360 ? 13.227 -12.964 -18.854 1.00 66.88 360 LYS A CA 1
ATOM 2899 C C . LYS A 1 360 ? 13.474 -12.427 -20.254 1.00 66.88 360 LYS A C 1
ATOM 2901 O O . LYS A 1 360 ? 13.631 -13.209 -21.195 1.00 66.88 360 LYS A O 1
ATOM 2906 N N . THR A 1 361 ? 13.556 -11.111 -20.382 1.00 55.56 361 THR A N 1
ATOM 2907 C CA . THR A 1 361 ? 14.085 -10.498 -21.595 1.00 55.56 361 THR A CA 1
ATOM 2908 C C . THR A 1 361 ? 15.618 -10.575 -21.591 1.00 55.56 361 THR A C 1
ATOM 2910 O O . THR A 1 361 ? 16.225 -10.552 -20.521 1.00 55.56 361 THR A O 1
ATOM 2913 N N . PRO A 1 362 ? 16.288 -10.667 -22.761 1.00 49.47 362 PRO A N 1
ATOM 2914 C CA . PRO A 1 362 ? 17.751 -10.803 -22.850 1.00 49.47 362 PRO A CA 1
ATOM 2915 C C . PRO A 1 362 ? 18.557 -9.696 -22.148 1.00 49.47 362 PRO A C 1
ATOM 2917 O O . PRO A 1 362 ? 19.759 -9.843 -21.963 1.00 49.47 362 PRO A O 1
ATOM 2920 N N . THR A 1 363 ? 17.909 -8.587 -21.797 1.00 44.62 363 THR A N 1
ATOM 2921 C CA . THR A 1 363 ? 18.484 -7.401 -21.155 1.00 44.62 363 THR A CA 1
ATOM 2922 C C . THR A 1 363 ? 18.458 -7.417 -19.623 1.00 44.62 363 THR A C 1
ATOM 2924 O O . THR A 1 363 ? 19.028 -6.510 -19.030 1.00 44.62 363 THR A O 1
ATOM 2927 N N . ASP A 1 364 ? 17.850 -8.415 -18.973 1.00 40.72 364 ASP A N 1
ATOM 2928 C CA . ASP A 1 364 ? 17.694 -8.458 -17.503 1.00 40.72 364 ASP A CA 1
ATOM 2929 C C . ASP A 1 364 ? 18.846 -9.181 -16.765 1.00 40.72 364 ASP A C 1
ATOM 2931 O O . ASP A 1 364 ? 18.609 -9.890 -15.782 1.00 40.72 364 ASP A O 1
ATOM 2935 N N . SER A 1 365 ? 20.089 -9.059 -17.253 1.00 32.91 365 SER A N 1
ATOM 2936 C CA . SER A 1 365 ? 21.284 -9.699 -16.664 1.00 32.91 365 SER A CA 1
ATOM 2937 C C . SER A 1 365 ? 22.041 -8.808 -15.690 1.00 32.91 365 SER A C 1
ATOM 2939 O O . SER A 1 365 ? 22.418 -7.696 -16.128 1.00 32.91 365 SER A O 1
#

Sequence (365 aa):
LNITPTEEHKNKFISIVEEEIPEGNPSIHDDISDDFYRDGKFTEQEVRELVGITVPKDFDTESDPERQDIFREALEIVDQNIDDARLEMRERPESEEGYLTELTGNRTRHLITFNPNSAKPGEEIYVNIPKLKPDSVLVPDSMALIFDFKNANEKSWFRNNMGKLLQKRLEIRLAGEKVYDNSGESLLEIYKDLWTDEKQRADMIQDGIAAEPVRKKISKDDEANVDADATALFGIFGTKQRLKITKILGDHGLYAPYHSANDLQYVITLPQASEIMNAQSGETVDGYSLENLELEYESIENMNLARKSENLYGSERELSFEHATLMKKTEWDKSLTIVNETVNLPRRSMKAVVMLFTEKTPTDS

Foldseek 3Di:
DDQDQDPVLVVVVVVVVVVPDDPDDDPDPPPCPPPVPPPCPDDPVNVCSVVSDDDPPPPPCPPDPVVVVVVVVVVVVVVVVVVVVVVCVVVVPPVVVVQVVVPPFDKDKDKAQDVVQKDWAQDKDKDWDDQDDLQKWFFAQFKKKKFQKEAPDLQKFWDAQLLLLQQQWKWKDWLNHTPDIARCVSVVVVVVCVVPDPVVLVVQVLSRRDDPLLRSVLNNNVPRPHDPVSVVVCVVQPRMHIRTDHFLRHPPGIANNNLRPIIMMMMGTGHFQVSTMDGPPPDDRPTMMTGRIIIITMMGRGNVSSVVNNVQVVDPDDDDTDDDHPPDDDDDDPPDDDDDDDDDDPDPDDDDDDDDDDDDDPRPD

Radius of gyration: 24.11 Å; chains: 1; bounding box: 62×56×59 Å

=== Feature glossary ===
Legend for the data blocks above and below:

— What the protein is —

The amino-acid sequence is the protein's primary structure: the linear order of residues from the N-terminus to the C-terminus, written in one-letter code. Everything else here — the 3D coordinates, the secondary structure, the domain annotations — is ultimately a consequence of this string.

Functional annotations link the protein to curated databases. InterPro entries identify conserved domains and families by matching the sequence against member-database signatures (Pfam, PROSITE, CDD, …). Gene Ontology (GO) terms describe molecular function, biological process, and cellular component in a controlled vocabulary. CATH places the structure in a hierarchical fold classification (Class/Architecture/Topology/Homologous-superfamily). The organism is the source species.

— Where its atoms are —

Atomic coordinates in PDBx/mmCIF format — the same representation the Protein Data Bank distributes. Each line of the _atom_site loop places one backbone atom in Cartesian space (units: ångströms, origin: arbitrary).

The six renders are orthographic views along the three Cartesian axes in both directions. Representation (cartoon, sticks, or surface) and color scheme (sequence-rainbow or by-chain) vary across proteins so the training set covers all the common visualization conventions.

— Local backbone conformation —

Eight-state secondary structure (DSSP): H is the canonical α-helix, G the tighter 3₁₀-helix, I the wider π-helix; E/B are β-structure, T and S are turns and bends, and '-' is everything else. DSSP derives these from the pattern of main-chain N–H···O=C hydrogen bonds, not from the sequence.

Three-state secondary structure (P-SEA) collapses the eight DSSP classes into helix (a), strand (b), and coil (c). P-SEA assigns these from Cα geometry alone — distances and angles — without requiring backbone oxygens, so it works on any Cα trace.

φ (phi) and ψ (psi) are the two rotatable backbone dihedrals per residue: φ is the C(i-1)–N–Cα–C torsion, ψ is the N–Cα–C–N(i+1) torsion, both in degrees on (−180°, 180°]. α-helical residues cluster near (−60°, −45°); β-strand residues near (−120°, +130°). A Ramachandran plot is simply a scatter of (φ, ψ) for every residue.

— Global shape and packing —

The geometric summary reports three shape descriptors. Rg (radius of gyration) measures how spread out the Cα atoms are about their centre of mass; compact globular proteins have small Rg, elongated or unfolded ones large. Cα contacts (<8 Å, |i−j|>4) count long-range residue pairs in spatial proximity — high for tightly packed folds, near zero for rods or random coil. The bounding-box extents give the protein's footprint along x, y, z in Å.

SASA measures how much of the protein is reachable by solvent. It is computed by rolling a water-sized probe over the atomic surface and summing the exposed area (Å²). Per-residue SASA distinguishes core (buried, low SASA) from surface (exposed, high SASA) residues; total SASA is a whole-molecule size measure.

Plot images: a contact map (which residues are close in 3D, as an N×N binary image), a Ramachandran scatter (backbone torsion angles, revealing secondary-structure composition at a glance), and — for AlphaFold structures — a PAE heatmap (pairwise prediction confidence).

— Structural neighborhood —

A 3Di character summarizes, for each residue, the relative orientation of the Cα frame of its nearest spatial neighbor. Because it encodes fold topology rather than chemistry, 3Di alignments detect remote structural similarity that sequence alignment misses.

The Foldseek neighbor list gives the closest experimentally determined structures in the PDB, ranked by structural alignment. TM-score near 1 means near-identical fold; near 0.3 means only rough topology match. This is how one finds what a novel AlphaFold prediction most resembles in the solved-structure universe.

— Confidence and disorder —

For AlphaFold models, the B-factor field carries pLDDT — the model's own estimate of local accuracy on a 0–100 scale. Regions with pLDDT<50 should be treated as essentially unmodeled; they often correspond to intrinsically disordered segments.

Crystallographic B-factors measure how much each atom's electron density is smeared out, in Å². They rise in mobile loops and surface residues and fall in the buried interior. In AlphaFold models this column is repurposed to hold pLDDT instead.

Predicted Aligned Error (PAE) is an AlphaFold confidence matrix: entry (i, j) is the expected error in the position of residue j, in ångströms, when the prediction is superimposed on the true structure at residue i. Low PAE within a block of residues means that block is internally rigid and well-predicted; high PAE between two blocks means their relative placement is uncertain even if each block individually is confident.